Protein AF-A0A936PT50-F1 (afdb_monomer_lite)

Foldseek 3Di:
DDDDPPDFPVPDDDDDCFDPVNLVLQCVLQLQAAQQQLHHDDSPQFGWAFLAAQAKAQAALPDQPPPPPPVVRIGRQPDNLCSNPLLGIHGHHCLCCPSVAAPRYWHWDDDADDRLDPPRVVTRTLEDSLAPFFLLCFKAWDFPCPVDDPLPTQIAIDTPDSSSVSSCSRSVCRDPVRSVVLSCCCNPPQVVLVVVLQCCLVDDNPVVNQVSVVVSLVPQCPSNHGPNRHNLRVLVNQLPDVPRSSVPYDRRDRNTGGHRSPDDCVVDDDDDPPPDDPVVVVCCVSSVDDDDDPVLVVVVVVVVVVVVVVVVVVVVVHDDPVVVVVVVVVLVVVCPPDPSVVVVCVVVVVDDPPCVVVVPDDDDDDDDDDD

Structure (mmCIF, N/CA/C/O backbone):
data_AF-A0A936PT50-F1
#
_entry.id   AF-A0A936PT50-F1
#
loop_
_atom_site.group_PDB
_atom_site.id
_atom_site.type_symbol
_atom_site.label_atom_id
_atom_site.label_alt_id
_atom_site.label_comp_id
_atom_site.label_asym_id
_atom_site.label_entity_id
_atom_site.label_seq_id
_atom_site.pdbx_PDB_ins_code
_atom_site.Cartn_x
_atom_site.Cartn_y
_atom_site.Cartn_z
_atom_site.occupancy
_atom_site.B_iso_or_equiv
_atom_site.auth_seq_id
_atom_site.auth_comp_id
_atom_site.auth_asym_id
_atom_site.auth_atom_id
_atom_site.pdbx_PDB_model_num
ATOM 1 N N . MET A 1 1 ? 9.242 -3.640 -43.573 1.00 26.02 1 MET A N 1
ATOM 2 C CA . MET A 1 1 ? 9.678 -4.590 -42.527 1.00 26.02 1 MET A CA 1
ATOM 3 C C . MET A 1 1 ? 10.567 -3.832 -41.561 1.00 26.02 1 MET A C 1
ATOM 5 O O . MET A 1 1 ? 11.700 -3.529 -41.911 1.00 26.02 1 MET A O 1
ATOM 9 N N . ILE A 1 2 ? 10.036 -3.450 -40.401 1.00 24.62 2 ILE A N 1
ATOM 10 C CA . ILE A 1 2 ? 10.839 -2.881 -39.314 1.00 24.62 2 ILE A CA 1
ATOM 11 C C . ILE A 1 2 ? 11.580 -4.066 -38.688 1.00 24.62 2 ILE A C 1
ATOM 13 O O . ILE A 1 2 ? 10.943 -5.036 -38.281 1.00 24.62 2 ILE A O 1
ATOM 17 N N . ARG A 1 3 ? 12.917 -4.055 -38.718 1.00 21.03 3 ARG A N 1
ATOM 18 C CA . ARG A 1 3 ? 13.718 -5.096 -38.061 1.00 21.03 3 ARG A CA 1
ATOM 19 C C . ARG A 1 3 ? 13.609 -4.915 -36.540 1.00 21.03 3 ARG A C 1
ATOM 21 O O . ARG A 1 3 ? 13.693 -3.773 -36.090 1.00 21.03 3 ARG A O 1
ATOM 28 N N . PRO A 1 4 ? 13.456 -5.995 -35.755 1.00 26.47 4 PRO A N 1
ATOM 29 C CA . PRO A 1 4 ? 13.524 -5.897 -34.306 1.00 26.47 4 PRO A CA 1
ATOM 30 C C . PRO A 1 4 ? 14.935 -5.462 -33.905 1.00 26.47 4 PRO A C 1
ATOM 32 O O . PRO A 1 4 ? 15.929 -5.988 -34.413 1.00 26.47 4 PRO A O 1
ATOM 35 N N . ILE A 1 5 ? 15.016 -4.470 -33.021 1.00 33.72 5 ILE A N 1
ATOM 36 C CA . ILE A 1 5 ? 16.273 -4.021 -32.428 1.00 33.72 5 ILE A CA 1
ATOM 37 C C . ILE A 1 5 ? 16.639 -5.059 -31.363 1.00 33.72 5 ILE A C 1
ATOM 39 O O . ILE A 1 5 ? 16.193 -4.973 -30.226 1.00 33.72 5 ILE A O 1
ATOM 43 N N . HIS A 1 6 ? 17.409 -6.073 -31.751 1.00 30.67 6 HIS A N 1
ATOM 44 C CA . HIS A 1 6 ? 18.112 -6.954 -30.821 1.00 30.67 6 HIS A CA 1
ATOM 45 C C . HIS A 1 6 ? 19.517 -6.387 -30.611 1.00 30.67 6 HIS A C 1
ATOM 47 O O . HIS A 1 6 ? 20.464 -6.762 -31.300 1.00 30.67 6 HIS A O 1
ATOM 53 N N . GLY A 1 7 ? 19.626 -5.417 -29.709 1.00 34.56 7 GLY A N 1
ATOM 54 C CA . GLY A 1 7 ? 20.893 -4.913 -29.189 1.00 34.56 7 GLY A CA 1
ATOM 55 C C . GLY A 1 7 ? 20.775 -4.813 -27.669 1.00 34.56 7 GLY A C 1
ATOM 56 O O . GLY A 1 7 ? 19.699 -4.452 -27.195 1.00 34.56 7 GLY A O 1
ATOM 57 N N . PRO A 1 8 ? 21.822 -5.153 -26.897 1.00 36.56 8 PRO A N 1
ATOM 58 C CA . PRO A 1 8 ? 21.744 -5.116 -25.442 1.00 36.56 8 PRO A CA 1
ATOM 59 C C . PRO A 1 8 ? 21.417 -3.694 -24.966 1.00 36.56 8 PRO A C 1
ATOM 61 O O . PRO A 1 8 ? 22.060 -2.740 -25.397 1.00 36.56 8 PRO A O 1
ATOM 64 N N . VAL A 1 9 ? 20.484 -3.563 -24.016 1.00 45.66 9 VAL A N 1
ATOM 65 C CA . VAL A 1 9 ? 20.012 -2.312 -23.364 1.00 45.66 9 VAL A CA 1
ATOM 66 C C . VAL A 1 9 ? 21.141 -1.490 -22.685 1.00 45.66 9 VAL A C 1
ATOM 68 O O . VAL A 1 9 ? 20.910 -0.443 -22.092 1.00 45.66 9 VAL A O 1
ATOM 71 N N . LYS A 1 10 ? 22.404 -1.922 -22.791 1.00 37.53 10 LYS A N 1
ATOM 72 C CA . LYS A 1 10 ? 23.577 -1.374 -22.094 1.00 37.53 10 LYS A CA 1
ATOM 73 C C . LYS A 1 10 ? 24.039 0.023 -22.528 1.00 37.53 10 LYS A C 1
ATOM 75 O O . LYS A 1 10 ? 24.909 0.558 -21.853 1.00 37.53 10 LYS A O 1
ATOM 80 N N . GLU A 1 11 ? 23.499 0.604 -23.597 1.00 41.53 11 GLU A N 1
ATOM 81 C CA . GLU A 1 11 ? 23.970 1.898 -24.130 1.00 41.53 11 GLU A CA 1
ATOM 82 C C . GLU A 1 11 ? 23.009 3.079 -23.903 1.00 41.53 11 GLU A C 1
ATOM 84 O O . GLU A 1 11 ? 23.306 4.180 -24.352 1.00 41.53 11 GLU A O 1
ATOM 89 N N . PHE A 1 12 ? 21.875 2.896 -23.210 1.00 44.03 12 PHE A N 1
ATOM 90 C CA . PHE A 1 12 ? 20.906 3.981 -23.002 1.00 44.03 12 PHE A CA 1
ATOM 91 C C . PHE A 1 12 ? 20.871 4.457 -21.545 1.00 44.03 12 PHE A C 1
ATOM 93 O O . PHE A 1 12 ? 20.532 3.694 -20.635 1.00 44.03 12 PHE A O 1
ATOM 100 N N . GLU A 1 13 ? 21.186 5.733 -21.319 1.00 52.75 13 GLU A N 1
ATOM 101 C CA . GLU A 1 13 ? 20.937 6.394 -20.039 1.00 52.75 13 GLU A CA 1
ATOM 102 C C . GLU A 1 13 ? 19.461 6.799 -19.968 1.00 52.75 13 GLU A C 1
ATOM 104 O O . GLU A 1 13 ? 18.950 7.566 -20.780 1.00 52.75 13 GLU A O 1
ATOM 109 N N . PHE A 1 14 ? 18.733 6.232 -19.006 1.00 60.34 14 PHE A N 1
ATOM 110 C CA . PHE A 1 14 ? 17.353 6.633 -18.750 1.00 60.34 14 PHE A CA 1
ATOM 111 C C . PHE A 1 14 ? 17.363 7.900 -17.886 1.00 60.34 14 PHE A C 1
ATOM 113 O O . PHE A 1 14 ? 17.688 7.816 -16.697 1.00 60.34 14 PHE A O 1
ATOM 120 N N . GLU A 1 15 ? 16.963 9.032 -18.464 1.00 56.75 15 GLU A N 1
ATOM 121 C CA . GLU A 1 15 ? 16.886 10.349 -17.812 1.00 56.75 15 GLU A CA 1
ATOM 122 C C . GLU A 1 15 ? 15.466 10.959 -17.919 1.00 56.75 15 GLU A C 1
ATOM 124 O O . GLU A 1 15 ? 14.567 10.367 -18.522 1.00 56.75 15 GLU A O 1
ATOM 129 N N . GLY A 1 16 ? 15.227 12.115 -17.288 1.00 59.62 16 GLY A N 1
ATOM 130 C CA . GLY A 1 16 ? 13.980 12.899 -17.400 1.00 59.62 16 GLY A CA 1
ATOM 131 C C . GLY A 1 16 ? 12.818 12.464 -16.489 1.00 59.62 16 GLY A C 1
ATOM 132 O O . GLY A 1 16 ? 12.142 13.300 -15.899 1.00 59.62 16 GLY A O 1
ATOM 133 N N . TYR A 1 17 ? 12.617 11.163 -16.248 1.00 64.81 17 TYR A N 1
ATOM 134 C CA . TYR A 1 17 ? 11.521 10.684 -15.374 1.00 64.81 17 TYR A CA 1
ATOM 135 C C . TYR A 1 17 ? 11.675 11.114 -13.898 1.00 64.81 17 TYR A C 1
ATOM 137 O O . TYR A 1 17 ? 10.732 11.031 -13.114 1.00 64.81 17 TYR A O 1
ATOM 145 N N . GLY A 1 18 ? 12.885 11.510 -13.489 1.00 65.38 18 GLY A N 1
ATOM 146 C CA . GLY A 1 18 ? 13.218 11.914 -12.121 1.00 65.38 18 GLY A CA 1
ATOM 147 C C . GLY A 1 18 ? 13.149 13.420 -11.872 1.00 65.38 18 GLY A C 1
ATOM 148 O O . GLY A 1 18 ? 13.492 13.847 -10.766 1.00 65.38 18 GLY A O 1
ATOM 149 N N . GLU A 1 19 ? 12.755 14.205 -12.878 1.00 70.88 19 GLU A N 1
ATOM 150 C CA . GLU A 1 19 ? 12.672 15.660 -12.789 1.00 70.88 19 GLU A CA 1
ATOM 151 C C . GLU A 1 19 ? 11.712 16.124 -11.690 1.00 70.88 19 GLU A C 1
ATOM 153 O O . GLU A 1 19 ? 10.722 15.462 -11.362 1.00 70.88 19 GLU A O 1
ATOM 158 N N . THR A 1 20 ? 11.997 17.304 -11.137 1.00 68.00 20 THR A N 1
ATOM 159 C CA . THR A 1 20 ? 11.255 17.891 -10.016 1.00 68.00 20 THR A CA 1
ATOM 160 C C . THR A 1 20 ? 9.752 17.957 -10.283 1.00 68.00 20 THR A C 1
ATOM 162 O O . THR A 1 20 ? 8.970 17.621 -9.400 1.00 68.00 20 THR A O 1
ATOM 165 N N . ALA A 1 21 ? 9.332 18.319 -11.499 1.00 63.97 21 ALA A N 1
ATOM 166 C CA . ALA A 1 21 ? 7.915 18.416 -11.851 1.00 63.97 21 ALA A CA 1
ATOM 167 C C . ALA A 1 21 ? 7.212 17.046 -11.870 1.00 63.97 21 ALA A C 1
ATOM 169 O O . ALA A 1 21 ? 6.122 16.904 -11.312 1.00 63.97 21 ALA A O 1
ATOM 170 N N . VAL A 1 22 ? 7.852 16.022 -12.450 1.00 69.44 22 VAL A N 1
ATOM 171 C CA . VAL A 1 22 ? 7.320 14.647 -12.485 1.00 69.44 22 VAL A CA 1
ATOM 172 C C . VAL A 1 22 ? 7.176 14.109 -11.067 1.00 69.44 22 VAL A C 1
ATOM 174 O O . VAL A 1 22 ? 6.117 13.628 -10.667 1.00 69.44 22 VAL A O 1
ATOM 177 N N . ARG A 1 23 ? 8.232 14.268 -10.270 1.00 78.94 23 ARG A N 1
ATOM 178 C CA . ARG A 1 23 ? 8.249 13.909 -8.855 1.00 78.94 23 ARG A CA 1
ATOM 179 C C . ARG A 1 23 ? 7.138 14.596 -8.067 1.00 78.94 23 ARG A C 1
ATOM 181 O O . ARG A 1 23 ? 6.442 13.910 -7.324 1.00 78.94 23 ARG A O 1
ATOM 188 N N . ALA A 1 24 ? 6.974 15.908 -8.220 1.00 74.19 24 ALA A N 1
ATOM 189 C CA . ALA A 1 24 ? 5.969 16.681 -7.497 1.00 74.19 24 ALA A CA 1
ATOM 190 C C . ALA A 1 24 ? 4.547 16.199 -7.823 1.00 74.19 24 ALA A C 1
ATOM 192 O O . ALA A 1 24 ? 3.739 16.000 -6.913 1.00 74.19 24 ALA A O 1
ATOM 193 N N . ALA A 1 25 ? 4.260 15.944 -9.105 1.00 76.44 25 ALA A N 1
ATOM 194 C CA . ALA A 1 25 ? 2.967 15.432 -9.555 1.00 76.44 25 ALA A CA 1
ATOM 195 C C . ALA A 1 25 ? 2.663 14.044 -8.969 1.00 76.44 25 ALA A C 1
ATOM 197 O O . ALA A 1 25 ? 1.609 13.845 -8.360 1.00 76.44 25 ALA A O 1
ATOM 198 N N . LEU A 1 26 ? 3.615 13.109 -9.072 1.00 80.62 26 LEU A N 1
ATOM 199 C CA . LEU A 1 26 ? 3.497 11.770 -8.488 1.00 80.62 26 LEU A CA 1
ATOM 200 C C . LEU A 1 26 ? 3.292 11.845 -6.969 1.00 80.62 26 LEU A C 1
ATOM 202 O O . LEU A 1 26 ? 2.339 11.288 -6.430 1.00 80.62 26 LEU A O 1
ATOM 206 N N . TYR A 1 27 ? 4.142 12.599 -6.276 1.00 82.44 27 TYR A N 1
ATOM 207 C CA . TYR A 1 27 ? 4.094 12.753 -4.826 1.00 82.44 27 TYR A CA 1
ATOM 208 C C . TYR A 1 27 ? 2.760 13.342 -4.337 1.00 82.44 27 TYR A C 1
ATOM 210 O O . TYR A 1 27 ? 2.232 12.915 -3.303 1.00 82.44 27 TYR A O 1
ATOM 218 N N . ALA A 1 28 ? 2.181 14.284 -5.088 1.00 80.44 28 ALA A N 1
ATOM 219 C CA . ALA A 1 28 ? 0.859 14.836 -4.816 1.00 80.44 28 ALA A CA 1
ATOM 220 C C . ALA A 1 28 ? -0.258 13.795 -5.011 1.00 80.44 28 ALA A C 1
ATOM 222 O O . ALA A 1 28 ? -1.060 13.607 -4.091 1.00 80.44 28 ALA A O 1
ATOM 223 N N . ALA A 1 29 ? -0.270 13.077 -6.142 1.00 81.50 29 ALA A N 1
ATOM 224 C CA . ALA A 1 29 ? -1.238 12.009 -6.434 1.00 81.50 29 ALA A CA 1
ATOM 225 C C . ALA A 1 29 ? -1.172 10.857 -5.411 1.00 81.50 29 ALA A C 1
ATOM 227 O O . ALA A 1 29 ? -2.164 10.208 -5.092 1.00 81.50 29 ALA A O 1
ATOM 228 N N . GLN A 1 30 ? 0.001 10.638 -4.820 1.00 87.81 30 GLN A N 1
ATOM 229 C CA . GLN A 1 30 ? 0.234 9.612 -3.804 1.00 87.81 30 GLN A CA 1
ATOM 230 C C . GLN A 1 30 ? -0.082 10.070 -2.378 1.00 87.81 30 GLN A C 1
ATOM 232 O O . GLN A 1 30 ? 0.159 9.333 -1.421 1.00 87.81 30 GLN A O 1
ATOM 237 N N . HIS A 1 31 ? -0.604 11.287 -2.216 1.00 90.06 31 HIS A N 1
ATOM 238 C CA . HIS A 1 31 ? -0.873 11.908 -0.922 1.00 90.06 31 HIS A CA 1
ATOM 239 C C . HIS A 1 31 ? 0.344 11.931 0.008 1.00 90.06 31 HIS A C 1
ATOM 241 O O . HIS A 1 31 ? 0.207 11.792 1.226 1.00 90.06 31 HIS A O 1
ATOM 247 N N . ARG A 1 32 ? 1.533 12.151 -0.564 1.00 90.25 32 ARG A N 1
ATOM 248 C CA . ARG A 1 32 ? 2.775 12.382 0.183 1.00 90.25 32 ARG A CA 1
ATOM 249 C C . ARG A 1 32 ? 3.237 11.196 1.039 1.00 90.25 32 ARG A C 1
ATOM 251 O O . ARG A 1 32 ? 3.834 11.371 2.103 1.00 90.25 32 ARG A O 1
ATOM 258 N N . LYS A 1 33 ? 2.947 9.976 0.589 1.00 92.62 33 LYS A N 1
ATOM 259 C CA . LYS A 1 33 ? 3.365 8.734 1.246 1.00 92.62 33 LYS A CA 1
ATOM 260 C C . LYS A 1 33 ? 3.770 7.677 0.231 1.00 92.62 33 LYS A C 1
ATOM 262 O O . LYS A 1 33 ? 3.395 7.735 -0.936 1.00 92.62 33 LYS A O 1
ATOM 267 N N . CYS A 1 34 ? 4.514 6.682 0.701 1.00 94.88 34 CYS A N 1
ATOM 268 C CA . CYS A 1 34 ? 4.849 5.516 -0.108 1.00 94.88 34 CYS A CA 1
ATOM 269 C C . CYS A 1 34 ? 3.569 4.764 -0.487 1.00 94.88 34 CYS A C 1
ATOM 271 O O . CYS A 1 34 ? 2.814 4.411 0.417 1.00 94.88 34 CYS A O 1
ATOM 273 N N . PRO A 1 35 ? 3.332 4.427 -1.762 1.00 94.25 35 PRO A N 1
ATOM 274 C CA . PRO A 1 35 ? 2.106 3.735 -2.153 1.00 94.25 35 PRO A CA 1
ATOM 275 C C . PRO A 1 35 ? 2.143 2.235 -1.813 1.00 94.25 35 PRO A C 1
ATOM 277 O O . PRO A 1 35 ? 1.144 1.541 -1.958 1.00 94.25 35 PRO A O 1
ATOM 280 N N . PHE A 1 36 ? 3.300 1.725 -1.370 1.00 95.81 36 PHE A N 1
ATOM 281 C CA . PHE A 1 36 ? 3.488 0.319 -1.009 1.00 95.81 36 PHE A CA 1
ATOM 282 C C . PHE A 1 36 ? 3.427 0.095 0.504 1.00 95.81 36 PHE A C 1
ATOM 284 O O . PHE A 1 36 ? 2.688 -0.766 0.970 1.00 95.81 36 PHE A O 1
ATOM 291 N N . CYS A 1 37 ? 4.191 0.867 1.285 1.00 96.25 37 CYS A N 1
ATOM 292 C CA . CYS A 1 37 ? 4.232 0.723 2.745 1.00 96.25 37 CYS A CA 1
ATOM 293 C C . CYS A 1 37 ? 3.482 1.818 3.508 1.00 96.25 37 CYS A C 1
ATOM 295 O O . CYS A 1 37 ? 3.439 1.774 4.732 1.00 96.25 37 CYS A O 1
ATOM 297 N N . GLU A 1 38 ? 2.937 2.822 2.816 1.00 96.31 38 GLU A N 1
ATOM 298 C CA . GLU A 1 38 ? 2.201 3.953 3.399 1.00 96.31 38 GLU A CA 1
ATOM 299 C C . GLU A 1 38 ? 2.964 4.801 4.427 1.00 96.31 38 GLU A C 1
ATOM 301 O O . GLU A 1 38 ? 2.373 5.642 5.114 1.00 96.31 38 GLU A O 1
ATOM 306 N N . ARG A 1 39 ? 4.287 4.632 4.506 1.00 93.62 39 ARG A N 1
ATOM 307 C CA . ARG A 1 39 ? 5.154 5.498 5.300 1.00 93.62 39 ARG A CA 1
ATOM 308 C C . ARG A 1 39 ? 5.161 6.911 4.694 1.00 93.62 39 ARG A C 1
ATOM 310 O O . ARG A 1 39 ? 5.404 7.033 3.488 1.00 93.62 39 ARG A O 1
ATOM 317 N N . PRO A 1 40 ? 4.938 7.966 5.497 1.00 90.06 40 PRO A N 1
ATOM 318 C CA . PRO A 1 40 ? 5.119 9.340 5.048 1.00 90.06 40 PRO A CA 1
ATOM 319 C C . PRO A 1 40 ? 6.612 9.630 4.868 1.00 90.06 40 PRO A C 1
ATOM 321 O O . PRO A 1 40 ? 7.445 9.132 5.630 1.00 90.06 40 PRO A O 1
ATOM 324 N N . PHE A 1 41 ? 6.959 10.432 3.871 1.00 83.94 41 PHE A N 1
ATOM 325 C CA . PHE A 1 41 ? 8.346 10.813 3.606 1.00 83.94 41 PHE A CA 1
ATOM 326 C C . PHE A 1 41 ? 8.421 12.184 2.939 1.00 83.94 41 PHE A C 1
ATOM 328 O O . PHE A 1 41 ? 7.413 12.646 2.415 1.00 83.94 41 PHE A O 1
ATOM 335 N N . GLY A 1 42 ? 9.594 12.826 2.936 1.00 78.25 42 GLY A N 1
ATOM 336 C CA . GLY A 1 42 ? 9.800 14.081 2.215 1.00 78.25 42 GLY A CA 1
ATOM 337 C C . GLY A 1 42 ? 9.883 13.886 0.697 1.00 78.25 42 GLY A C 1
ATOM 338 O O . GLY A 1 42 ? 10.402 12.881 0.208 1.00 78.25 42 GLY A O 1
ATOM 339 N N . GLU A 1 43 ? 9.405 14.876 -0.059 1.00 68.00 43 GLU A N 1
ATOM 340 C CA . GLU A 1 43 ? 9.340 14.841 -1.529 1.00 68.00 43 GLU A CA 1
ATOM 341 C C . GLU A 1 43 ? 10.701 14.554 -2.185 1.00 68.00 43 GLU A C 1
ATOM 343 O O . GLU A 1 43 ? 10.805 13.712 -3.076 1.00 68.00 43 GLU A O 1
ATOM 348 N N . GLN A 1 44 ? 11.752 15.225 -1.708 1.00 70.25 44 GLN A N 1
ATOM 349 C CA . GLN A 1 44 ? 13.102 15.170 -2.282 1.00 70.25 44 GLN A CA 1
ATOM 350 C C . GLN A 1 44 ? 13.941 13.991 -1.767 1.00 70.25 44 GLN A C 1
ATOM 352 O O . GLN A 1 44 ? 15.045 13.752 -2.244 1.00 70.25 44 GLN A O 1
ATOM 357 N N . GLU A 1 45 ? 13.435 13.242 -0.788 1.00 70.50 45 GLU A N 1
ATOM 358 C CA . GLU A 1 45 ? 14.209 12.214 -0.082 1.00 70.50 45 GLU A CA 1
ATOM 359 C C . GLU A 1 45 ? 14.177 10.848 -0.782 1.00 70.50 45 GLU A C 1
ATOM 361 O O . GLU A 1 45 ? 14.882 9.925 -0.377 1.00 70.50 45 GLU A O 1
ATOM 366 N N . ASN A 1 46 ? 13.337 10.683 -1.809 1.00 81.38 46 ASN A N 1
ATOM 367 C CA . ASN A 1 46 ? 12.971 9.365 -2.322 1.00 81.38 46 ASN A CA 1
ATOM 368 C C . ASN A 1 46 ? 13.080 9.290 -3.843 1.00 81.38 46 ASN A C 1
ATOM 370 O O . ASN A 1 46 ? 12.876 10.289 -4.511 1.00 81.38 46 ASN A O 1
ATOM 374 N N . PRO A 1 47 ? 13.409 8.139 -4.437 1.00 84.31 47 PRO A N 1
ATOM 375 C CA . PRO A 1 47 ? 13.522 8.001 -5.887 1.00 84.31 47 PRO A CA 1
ATOM 376 C C . PRO A 1 47 ? 12.153 7.969 -6.585 1.00 84.31 47 PRO A C 1
ATOM 378 O O . PRO A 1 47 ? 11.166 7.490 -6.023 1.00 84.31 47 PRO A O 1
ATOM 381 N N . VAL A 1 48 ? 12.117 8.431 -7.842 1.00 87.38 48 VAL A N 1
ATOM 382 C CA . VAL A 1 48 ? 11.057 8.014 -8.769 1.00 87.38 48 VAL A CA 1
ATOM 383 C C . VAL A 1 48 ? 11.370 6.577 -9.165 1.00 87.38 48 VAL A C 1
ATOM 385 O O . VAL A 1 48 ? 12.449 6.267 -9.673 1.00 87.38 48 VAL A O 1
ATOM 388 N N . GLU A 1 49 ? 10.432 5.709 -8.853 1.00 92.00 49 GLU A N 1
ATOM 389 C CA . GLU A 1 49 ? 10.469 4.277 -9.037 1.00 92.00 49 GLU A CA 1
ATOM 390 C C . GLU A 1 49 ? 9.594 3.860 -10.220 1.00 92.00 49 GLU A C 1
ATOM 392 O O . GLU A 1 49 ? 8.588 4.498 -10.533 1.00 92.00 49 GLU A O 1
ATOM 397 N N . HIS A 1 50 ? 9.992 2.764 -10.858 1.00 91.88 50 HIS A N 1
ATOM 398 C CA . HIS A 1 50 ? 9.257 2.140 -11.944 1.00 91.88 50 HIS A CA 1
ATOM 399 C C . HIS A 1 50 ? 8.550 0.882 -11.449 1.00 91.88 50 HIS A C 1
ATOM 401 O O . HIS A 1 50 ? 9.199 -0.062 -10.991 1.00 91.88 50 HIS A O 1
ATOM 407 N N . PHE A 1 51 ? 7.227 0.818 -11.583 1.00 94.75 51 PHE A N 1
ATOM 408 C CA . PHE A 1 51 ? 6.472 -0.373 -11.204 1.00 94.75 51 PHE A CA 1
ATOM 409 C C . PHE A 1 51 ? 6.967 -1.604 -11.983 1.00 94.75 51 PHE A C 1
ATOM 411 O O . PHE A 1 51 ? 7.375 -2.595 -11.374 1.00 94.75 51 PHE A O 1
ATOM 418 N N . ARG A 1 52 ? 7.058 -1.491 -13.312 1.00 93.56 52 ARG A N 1
ATOM 419 C CA . ARG A 1 52 ? 7.798 -2.396 -14.200 1.00 93.56 52 ARG A CA 1
ATOM 420 C C . ARG A 1 52 ? 9.233 -1.891 -14.388 1.00 93.56 52 ARG A C 1
ATOM 422 O O . ARG A 1 52 ? 9.399 -0.777 -14.884 1.00 93.56 52 ARG A O 1
ATOM 429 N N . PRO A 1 53 ? 10.259 -2.678 -14.021 1.00 92.44 53 PRO A N 1
ATOM 430 C CA . PRO A 1 53 ? 11.655 -2.244 -14.030 1.00 92.44 53 PRO A CA 1
ATOM 431 C C . PRO A 1 53 ? 12.158 -1.767 -15.395 1.00 92.44 53 PRO A C 1
ATOM 433 O O . PRO A 1 53 ? 11.974 -2.448 -16.393 1.00 92.44 53 PRO A O 1
ATOM 436 N N . LYS A 1 54 ? 12.880 -0.643 -15.430 1.00 81.06 54 LYS A N 1
ATOM 437 C CA . LYS A 1 54 ? 13.431 -0.087 -16.681 1.00 81.06 54 LYS A CA 1
ATOM 438 C C . LYS A 1 54 ? 14.689 -0.789 -17.212 1.00 81.06 54 LYS A C 1
ATOM 440 O O . LYS A 1 54 ? 15.019 -0.629 -18.377 1.00 81.06 54 LYS A O 1
ATOM 445 N N . SER A 1 55 ? 15.447 -1.463 -16.340 1.00 82.19 55 SER A N 1
ATOM 446 C CA . SER A 1 55 ? 16.816 -1.917 -16.650 1.00 82.19 55 SER A CA 1
ATOM 447 C C . SER A 1 55 ? 16.892 -3.397 -17.005 1.00 82.19 55 SER A C 1
ATOM 449 O O . SER A 1 55 ? 17.489 -3.765 -18.005 1.00 82.19 55 SER A O 1
ATOM 451 N N . TYR A 1 56 ? 16.307 -4.233 -16.158 1.00 85.62 56 TYR A N 1
ATOM 452 C CA . TYR A 1 56 ? 16.071 -5.653 -16.363 1.00 85.62 56 TYR A CA 1
ATOM 453 C C . TYR A 1 56 ? 14.969 -6.068 -15.393 1.00 85.62 56 TYR A C 1
ATOM 455 O O . TYR A 1 56 ? 14.784 -5.421 -14.359 1.00 85.62 56 TYR A O 1
ATOM 463 N N . ALA A 1 57 ? 14.269 -7.157 -15.685 1.00 90.62 57 ALA A N 1
ATOM 464 C CA . ALA A 1 57 ? 13.255 -7.710 -14.798 1.00 90.62 57 ALA A CA 1
ATOM 465 C C . ALA A 1 57 ? 13.706 -9.052 -14.219 1.00 90.62 57 ALA A C 1
ATOM 467 O O . ALA A 1 57 ? 14.241 -9.898 -14.930 1.00 90.62 57 ALA A O 1
ATOM 468 N N . LEU A 1 58 ? 13.461 -9.259 -12.927 1.00 91.31 58 LEU A N 1
ATOM 469 C CA . LEU A 1 58 ? 13.501 -10.577 -12.304 1.00 91.31 58 LEU A CA 1
ATOM 470 C C . LEU A 1 58 ? 12.066 -11.111 -12.229 1.00 91.31 58 LEU A C 1
ATOM 472 O O . LEU A 1 58 ? 11.270 -10.673 -11.399 1.00 91.31 58 LEU A O 1
ATOM 476 N N . LEU A 1 59 ? 11.728 -12.032 -13.126 1.00 90.56 59 LEU A N 1
ATOM 477 C CA . LEU A 1 59 ? 10.359 -12.466 -13.424 1.00 90.56 59 LEU A CA 1
ATOM 478 C C . LEU A 1 59 ? 9.832 -13.563 -12.487 1.00 90.56 59 LEU A C 1
ATOM 480 O O . LEU A 1 59 ? 8.662 -13.943 -12.561 1.00 90.56 59 LEU A O 1
ATOM 484 N N . ARG A 1 60 ? 10.672 -14.093 -11.589 1.00 88.31 60 ARG A N 1
ATOM 485 C CA . ARG A 1 60 ? 10.299 -15.140 -10.625 1.00 88.31 60 ARG A CA 1
ATOM 486 C C . ARG A 1 60 ? 10.287 -14.586 -9.209 1.00 88.31 60 ARG A C 1
ATOM 488 O O . ARG A 1 60 ? 11.216 -13.903 -8.805 1.00 88.31 60 ARG A O 1
ATOM 495 N N . LEU A 1 61 ? 9.278 -14.960 -8.420 1.00 83.31 61 LEU A N 1
ATOM 496 C CA . LEU A 1 61 ? 9.085 -14.452 -7.053 1.00 83.31 61 LEU A CA 1
ATOM 497 C C . LEU A 1 61 ? 10.277 -14.713 -6.113 1.00 83.31 61 LEU A C 1
ATOM 499 O O . LEU A 1 61 ? 10.512 -13.942 -5.190 1.00 83.31 61 LEU A O 1
ATOM 503 N N . HIS A 1 62 ? 11.016 -15.801 -6.339 1.00 77.69 62 HIS A N 1
ATOM 504 C CA . HIS A 1 62 ? 12.174 -16.201 -5.531 1.00 77.69 62 HIS A CA 1
ATOM 505 C C . HIS A 1 62 ? 13.521 -15.849 -6.173 1.00 77.69 62 HIS A C 1
ATOM 507 O O . HIS A 1 62 ? 14.554 -16.332 -5.708 1.00 77.69 62 HIS A O 1
ATOM 513 N N . ALA A 1 63 ? 13.516 -15.045 -7.238 1.00 66.19 63 ALA A N 1
ATOM 514 C CA . ALA A 1 63 ? 14.742 -14.612 -7.884 1.00 66.19 63 ALA A CA 1
ATOM 515 C C . ALA A 1 63 ? 15.574 -13.763 -6.912 1.00 66.19 63 ALA A C 1
ATOM 517 O O . ALA A 1 63 ? 15.086 -12.788 -6.340 1.00 66.19 63 ALA A O 1
ATOM 518 N N . ASP A 1 64 ? 16.838 -14.139 -6.731 1.00 63.09 64 ASP A N 1
ATOM 519 C CA . ASP A 1 64 ? 17.799 -13.377 -5.939 1.00 63.09 64 ASP A CA 1
ATOM 520 C C . ASP A 1 64 ? 18.817 -12.733 -6.894 1.00 63.09 64 ASP A C 1
ATOM 522 O O . ASP A 1 64 ? 19.596 -13.462 -7.516 1.00 63.09 64 ASP A O 1
ATOM 526 N N . PRO A 1 65 ? 18.876 -11.389 -6.992 1.00 54.31 65 PRO A N 1
ATOM 527 C CA . PRO A 1 65 ? 19.833 -10.703 -7.861 1.00 54.31 65 PRO A CA 1
ATOM 528 C C . PRO A 1 65 ? 21.300 -11.025 -7.531 1.00 54.31 65 PRO A C 1
ATOM 530 O O . PRO A 1 65 ? 22.178 -10.807 -8.367 1.00 54.31 65 PRO A O 1
ATOM 533 N N . LYS A 1 66 ? 21.595 -11.524 -6.322 1.00 57.19 66 LYS A N 1
ATOM 534 C CA . LYS A 1 66 ? 22.944 -11.904 -5.879 1.00 57.19 66 LYS A CA 1
ATOM 535 C C . LYS A 1 66 ? 23.285 -13.367 -6.172 1.00 57.19 66 LYS A C 1
ATOM 537 O O . LYS A 1 66 ? 24.470 -13.713 -6.174 1.00 57.19 66 LYS A O 1
ATOM 542 N N . ARG A 1 67 ? 22.2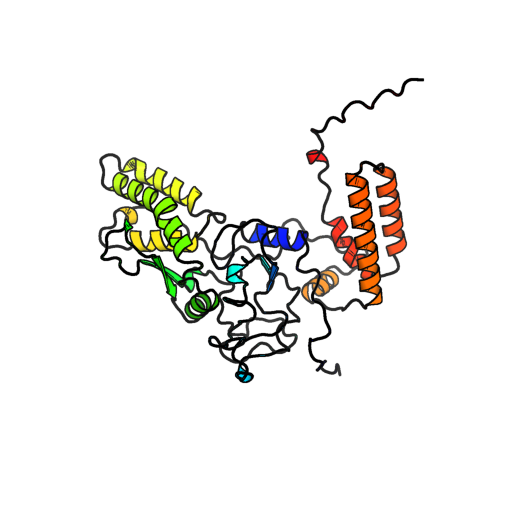99 -14.227 -6.452 1.00 57.12 67 ARG A N 1
ATOM 543 C CA . ARG A 1 67 ? 22.537 -15.613 -6.880 1.00 57.12 67 ARG A CA 1
ATOM 544 C C . ARG A 1 67 ? 22.859 -15.640 -8.371 1.00 57.12 67 ARG A C 1
ATOM 546 O O . ARG A 1 67 ? 21.986 -15.812 -9.216 1.00 57.12 67 ARG A O 1
ATOM 553 N N . ARG A 1 68 ? 24.148 -15.498 -8.697 1.00 43.38 68 ARG A N 1
ATOM 554 C CA . ARG A 1 68 ? 24.657 -15.791 -10.048 1.00 43.38 68 ARG A CA 1
ATOM 555 C C . ARG A 1 68 ? 24.280 -17.236 -10.409 1.00 43.38 68 ARG A C 1
ATOM 557 O O . ARG A 1 68 ? 24.658 -18.145 -9.675 1.00 43.38 68 ARG A O 1
ATOM 564 N N . GLY A 1 69 ? 23.540 -17.431 -11.503 1.00 43.12 69 GLY A N 1
ATOM 565 C CA . GLY A 1 69 ? 23.179 -18.755 -12.030 1.00 43.12 69 GLY A CA 1
ATOM 566 C C . GLY A 1 69 ? 21.680 -19.044 -12.182 1.00 43.12 69 GLY A C 1
ATOM 567 O O . GLY A 1 69 ? 21.348 -20.017 -12.848 1.00 43.12 69 GLY A O 1
ATOM 568 N N . ASP A 1 70 ? 20.772 -18.213 -11.651 1.00 53.75 70 ASP A N 1
ATOM 569 C CA . ASP A 1 70 ? 19.342 -18.270 -12.020 1.00 53.75 70 ASP A CA 1
ATOM 570 C C . ASP A 1 70 ? 19.040 -17.320 -13.191 1.00 53.75 70 ASP A C 1
ATOM 572 O O . ASP A 1 70 ? 18.202 -16.418 -13.113 1.00 53.75 70 ASP A O 1
ATOM 576 N N . GLU A 1 71 ? 19.777 -17.508 -14.288 1.00 53.06 71 GLU A N 1
ATOM 577 C CA . GLU A 1 71 ? 19.598 -16.763 -15.544 1.00 53.06 71 GLU A CA 1
ATOM 578 C C . GLU A 1 71 ? 18.184 -16.944 -16.119 1.00 53.06 71 GLU A C 1
ATOM 580 O O . GLU A 1 71 ? 17.709 -16.090 -16.854 1.00 53.06 71 GLU A O 1
ATOM 585 N N . SER A 1 72 ? 17.467 -18.001 -15.712 1.00 57.78 72 SER A N 1
ATOM 586 C CA . SER A 1 72 ? 16.081 -18.265 -16.119 1.00 57.78 72 SER A CA 1
ATOM 587 C C . SER A 1 72 ? 15.068 -17.250 -15.580 1.00 57.78 72 SER A C 1
ATOM 589 O O . SER A 1 72 ? 13.939 -17.176 -16.067 1.00 57.78 72 SER A O 1
ATOM 591 N N . SER A 1 73 ? 15.454 -16.486 -14.555 1.00 73.50 73 SER A N 1
ATOM 592 C CA . SER A 1 73 ? 14.593 -15.497 -13.913 1.00 73.50 73 SER A CA 1
ATOM 593 C C . SER A 1 73 ? 14.857 -14.067 -14.366 1.00 73.50 73 SER A C 1
ATOM 595 O O . SER A 1 73 ? 13.983 -13.224 -14.178 1.00 73.50 73 SER A O 1
ATOM 597 N N . ARG A 1 74 ? 16.029 -13.783 -14.945 1.00 86.00 74 ARG A N 1
ATOM 598 C CA . ARG A 1 74 ? 16.443 -12.436 -15.346 1.00 86.00 74 ARG A CA 1
ATOM 599 C C . ARG A 1 74 ? 16.186 -12.217 -16.829 1.00 86.00 74 ARG A C 1
ATOM 601 O O . ARG A 1 74 ? 16.618 -13.012 -17.652 1.00 86.00 74 ARG A O 1
ATOM 608 N N . ASP A 1 75 ? 15.571 -11.091 -17.157 1.00 84.31 75 ASP A N 1
ATOM 609 C CA . ASP A 1 75 ? 15.346 -10.680 -18.535 1.00 84.31 75 ASP A CA 1
ATOM 610 C C . ASP A 1 75 ? 15.786 -9.223 -18.732 1.00 84.31 75 ASP A C 1
ATOM 612 O O . ASP A 1 75 ? 15.191 -8.292 -18.179 1.00 84.31 75 ASP A O 1
ATOM 616 N N . ASP A 1 76 ? 16.886 -9.052 -19.469 1.00 80.31 76 ASP A N 1
ATOM 617 C CA . ASP A 1 76 ? 17.550 -7.765 -19.709 1.00 80.31 76 ASP A CA 1
ATOM 618 C C . ASP A 1 76 ? 16.824 -6.893 -20.740 1.00 80.31 76 ASP A C 1
ATOM 620 O O . ASP A 1 76 ? 17.048 -5.687 -20.778 1.00 80.31 76 ASP A O 1
ATOM 624 N N . ASP A 1 77 ? 15.923 -7.470 -21.538 1.00 74.06 77 ASP A N 1
ATOM 625 C CA . ASP A 1 77 ? 15.231 -6.754 -22.613 1.00 74.06 77 ASP A CA 1
ATOM 626 C C . ASP A 1 77 ? 13.822 -6.297 -22.199 1.00 74.06 77 ASP A C 1
ATOM 628 O O . ASP A 1 77 ? 13.045 -5.842 -23.042 1.00 74.06 77 ASP A O 1
ATOM 632 N N . ARG A 1 78 ? 13.456 -6.401 -20.911 1.00 81.56 78 ARG A N 1
ATOM 633 C CA . ARG A 1 78 ? 12.082 -6.140 -20.441 1.00 81.56 78 ARG A CA 1
ATOM 634 C C . ARG A 1 78 ? 11.833 -4.723 -19.950 1.00 81.56 78 ARG A C 1
ATOM 636 O O . ARG A 1 78 ? 12.644 -4.113 -19.267 1.00 81.56 78 ARG A O 1
ATOM 643 N N . TYR A 1 79 ? 10.633 -4.261 -20.291 1.00 80.31 79 TYR A N 1
ATOM 644 C CA . TYR A 1 79 ? 9.909 -3.067 -19.850 1.00 80.31 79 TYR A CA 1
ATOM 645 C C . TYR A 1 79 ? 10.606 -1.710 -19.971 1.00 80.31 79 TYR A C 1
ATOM 647 O O . TYR A 1 79 ? 9.999 -0.702 -19.616 1.00 80.31 79 TYR A O 1
ATOM 655 N N . TRP A 1 80 ? 11.808 -1.630 -20.543 1.00 77.75 80 TRP A N 1
ATOM 656 C CA . TRP A 1 80 ? 12.470 -0.352 -20.822 1.00 77.75 80 TRP A CA 1
ATOM 657 C C . TRP A 1 80 ? 11.590 0.605 -21.649 1.00 77.75 80 TRP A C 1
ATOM 659 O O . TRP A 1 80 ? 11.659 1.818 -21.467 1.00 77.75 80 TRP A O 1
ATOM 669 N N . TRP A 1 81 ? 10.712 0.080 -22.515 1.00 75.44 81 TRP A N 1
ATOM 670 C CA . TRP A 1 81 ? 9.778 0.880 -23.322 1.00 75.44 81 TRP A CA 1
ATOM 671 C C . TRP A 1 81 ? 8.660 1.541 -22.498 1.00 75.44 81 TRP A C 1
ATOM 673 O O . TRP A 1 81 ? 7.956 2.403 -23.016 1.00 75.44 81 TRP A O 1
ATOM 683 N N . LEU A 1 82 ? 8.506 1.161 -21.225 1.00 77.38 82 LEU A N 1
ATOM 684 C CA . LEU A 1 82 ? 7.577 1.754 -20.259 1.00 77.38 82 LEU A CA 1
ATOM 685 C C . LEU A 1 82 ? 8.287 2.701 -19.280 1.00 77.38 82 LEU A C 1
ATOM 687 O O . LEU A 1 82 ? 7.673 3.148 -18.312 1.00 77.38 82 LEU A O 1
ATOM 691 N N . ALA A 1 83 ? 9.577 2.994 -19.482 1.00 75.19 83 ALA A N 1
ATOM 692 C CA . ALA A 1 83 ? 10.362 3.787 -18.535 1.00 75.19 83 ALA A CA 1
ATOM 693 C C . ALA A 1 83 ? 9.827 5.219 -18.337 1.00 75.19 83 ALA A C 1
ATOM 695 O O . ALA A 1 83 ? 10.008 5.799 -17.277 1.00 75.19 83 ALA A O 1
ATOM 696 N N . TRP A 1 84 ? 9.120 5.775 -19.321 1.00 73.94 84 TRP A N 1
ATOM 697 C CA . TRP A 1 84 ? 8.555 7.129 -19.248 1.00 73.94 84 TRP A CA 1
ATOM 698 C C . TRP A 1 84 ? 7.025 7.154 -19.148 1.00 73.94 84 TRP A C 1
ATOM 700 O O . TRP A 1 84 ? 6.422 8.222 -19.183 1.00 73.94 84 TRP A O 1
ATOM 710 N N . SER A 1 85 ? 6.373 5.995 -19.030 1.00 73.69 85 SER A N 1
ATOM 711 C CA . SER A 1 85 ? 4.914 5.937 -18.904 1.00 73.69 85 SER A CA 1
ATOM 712 C C . SER A 1 85 ? 4.486 6.384 -17.509 1.00 73.69 85 SER A C 1
ATOM 714 O O . SER A 1 85 ? 4.904 5.776 -16.526 1.00 73.69 85 SER A O 1
ATOM 716 N N . TRP A 1 86 ? 3.609 7.386 -17.408 1.00 77.44 86 TRP A N 1
ATOM 717 C CA . TRP A 1 86 ? 3.067 7.860 -16.126 1.00 77.44 86 TRP A CA 1
ATOM 718 C C . TRP A 1 86 ? 2.470 6.728 -15.296 1.00 77.44 86 TRP A C 1
ATOM 720 O O . TRP A 1 86 ? 2.697 6.643 -14.095 1.00 77.44 86 TRP A O 1
ATOM 730 N N . GLU A 1 87 ? 1.786 5.789 -15.944 1.00 81.62 87 GLU A N 1
ATOM 731 C CA . GLU A 1 87 ? 1.182 4.626 -15.300 1.00 81.62 87 GLU A CA 1
ATOM 732 C C . GLU A 1 87 ? 2.193 3.539 -14.904 1.00 81.62 87 GLU A C 1
ATOM 734 O O . GLU A 1 87 ? 1.799 2.464 -14.442 1.00 81.62 87 GLU A O 1
ATOM 739 N N . ASN A 1 88 ? 3.481 3.777 -15.143 1.00 87.62 88 ASN A N 1
ATOM 740 C CA . ASN A 1 88 ? 4.588 2.957 -14.684 1.00 87.62 88 ASN A CA 1
ATOM 741 C C . ASN A 1 88 ? 5.460 3.681 -13.643 1.00 87.62 88 ASN A C 1
ATOM 743 O O . ASN A 1 88 ? 6.331 3.039 -13.063 1.00 87.62 88 ASN A O 1
ATOM 747 N N . LEU A 1 89 ? 5.239 4.977 -13.391 1.00 86.62 89 LEU A N 1
ATOM 748 C CA . LEU A 1 89 ? 6.047 5.795 -12.487 1.00 86.62 89 LEU A CA 1
ATOM 749 C C . LEU A 1 89 ? 5.361 6.020 -11.135 1.00 86.62 89 LEU A C 1
ATOM 751 O O . LEU A 1 89 ? 4.146 6.158 -11.029 1.00 86.62 89 LEU A O 1
ATOM 755 N N . THR A 1 90 ? 6.168 6.072 -10.080 1.00 91.81 90 THR A N 1
ATOM 756 C CA . THR A 1 90 ? 5.718 6.275 -8.699 1.00 91.81 90 THR A CA 1
ATOM 757 C C . THR A 1 90 ? 6.832 6.885 -7.857 1.00 91.81 90 THR A C 1
ATOM 759 O O . THR A 1 90 ? 7.983 6.520 -8.040 1.00 91.81 90 THR A O 1
ATOM 762 N N . VAL A 1 91 ? 6.551 7.734 -6.866 1.00 91.94 91 VAL A N 1
ATOM 763 C CA . VAL A 1 91 ? 7.548 8.039 -5.822 1.00 91.94 91 VAL A CA 1
ATOM 764 C C . VAL A 1 91 ? 7.429 6.983 -4.726 1.00 91.94 91 VAL A C 1
ATOM 766 O O . VAL A 1 91 ? 6.404 6.869 -4.057 1.00 91.94 91 VAL A O 1
ATOM 769 N N . ALA A 1 92 ? 8.463 6.161 -4.559 1.00 93.50 92 ALA A N 1
ATOM 770 C CA . ALA A 1 92 ? 8.490 5.086 -3.568 1.00 93.50 92 ALA A CA 1
ATOM 771 C C . ALA A 1 92 ? 9.624 5.310 -2.573 1.00 93.50 92 ALA A C 1
ATOM 773 O O . ALA A 1 92 ? 10.675 5.835 -2.935 1.00 93.50 92 ALA A O 1
ATOM 774 N N . CYS A 1 93 ? 9.440 4.881 -1.321 1.00 94.38 93 CYS A N 1
ATOM 775 C CA . CYS A 1 93 ? 10.493 5.066 -0.330 1.00 94.38 93 CYS A CA 1
ATOM 776 C C . CYS A 1 93 ? 11.750 4.253 -0.675 1.00 94.38 93 CYS A C 1
ATOM 778 O O . CYS A 1 93 ? 11.656 3.172 -1.266 1.00 94.38 93 CYS A O 1
ATOM 780 N N . VAL A 1 94 ? 12.924 4.739 -0.257 1.00 92.62 94 VAL A N 1
ATOM 781 C CA . VAL A 1 94 ? 14.216 4.059 -0.495 1.00 92.62 94 VAL A CA 1
ATOM 782 C C . VAL A 1 94 ? 14.234 2.605 -0.014 1.00 92.62 94 VAL A C 1
ATOM 784 O O . VAL A 1 94 ? 14.882 1.766 -0.632 1.00 92.62 94 VAL A O 1
ATOM 787 N N . THR A 1 95 ? 13.488 2.287 1.049 1.00 93.81 95 THR A N 1
ATOM 788 C CA . THR A 1 95 ? 13.325 0.920 1.555 1.00 93.81 95 THR A CA 1
ATOM 789 C C . THR A 1 95 ? 12.575 0.052 0.551 1.00 93.81 95 THR A C 1
ATOM 791 O O . THR A 1 95 ? 13.124 -0.941 0.092 1.00 93.81 95 THR A O 1
ATOM 794 N N . CYS A 1 96 ? 11.355 0.442 0.159 1.00 95.44 96 CYS A N 1
ATOM 795 C CA . CYS A 1 96 ? 10.523 -0.336 -0.764 1.00 95.44 96 CYS A CA 1
ATOM 796 C C . CYS A 1 96 ? 11.165 -0.473 -2.148 1.00 95.44 96 CYS A C 1
ATOM 798 O O . CYS A 1 96 ? 11.096 -1.548 -2.739 1.00 95.44 96 CYS A O 1
ATOM 800 N N . ASN A 1 97 ? 11.799 0.594 -2.644 1.00 93.88 97 ASN A N 1
ATOM 801 C CA . ASN A 1 97 ? 12.498 0.575 -3.926 1.00 93.88 97 ASN A CA 1
ATOM 802 C C . ASN A 1 97 ? 13.845 -0.180 -3.868 1.00 93.88 97 ASN A C 1
ATOM 804 O O . ASN A 1 97 ? 14.328 -0.704 -4.867 1.00 93.88 97 ASN A O 1
ATOM 808 N N . GLY A 1 98 ? 14.483 -0.244 -2.700 1.00 90.81 98 GLY A N 1
ATOM 809 C CA . GLY A 1 98 ? 15.837 -0.771 -2.555 1.00 90.81 98 GLY A CA 1
ATOM 810 C C . GLY A 1 98 ? 16.003 -2.207 -3.063 1.00 90.81 98 GLY A C 1
ATOM 811 O O . GLY A 1 98 ? 15.075 -3.012 -3.064 1.00 90.81 98 GLY A O 1
ATOM 812 N N . SER A 1 99 ? 17.233 -2.568 -3.435 1.00 88.00 99 SER A N 1
ATOM 813 C CA . SER A 1 99 ? 17.577 -3.907 -3.947 1.00 88.00 99 SER A CA 1
ATOM 814 C C . SER A 1 99 ? 17.404 -5.042 -2.931 1.00 88.00 99 SER A C 1
ATOM 816 O O . SER A 1 99 ? 17.469 -6.213 -3.300 1.00 88.00 99 SER A O 1
ATOM 818 N N . SER A 1 100 ? 17.200 -4.716 -1.651 1.00 88.69 100 SER A N 1
ATOM 819 C CA . SER A 1 100 ? 16.799 -5.670 -0.614 1.00 88.69 100 SER A CA 1
ATOM 820 C C . SER A 1 100 ? 15.290 -5.937 -0.582 1.00 88.69 100 SER A C 1
ATOM 822 O O . SER A 1 100 ? 14.885 -6.842 0.144 1.00 88.69 100 SER A O 1
ATOM 824 N N . HIS A 1 101 ? 14.489 -5.175 -1.328 1.00 93.44 101 HIS A N 1
ATOM 825 C CA . HIS A 1 101 ? 13.031 -5.252 -1.423 1.00 93.44 101 HIS A CA 1
ATOM 826 C C . HIS A 1 101 ? 12.631 -5.434 -2.892 1.00 93.44 101 HIS A C 1
ATOM 828 O O . HIS A 1 101 ? 12.991 -6.453 -3.483 1.00 93.44 101 HIS A O 1
ATOM 834 N N . LYS A 1 102 ? 11.928 -4.466 -3.502 1.00 94.06 102 LYS A N 1
ATOM 835 C CA . LYS A 1 102 ? 11.505 -4.571 -4.896 1.00 94.06 102 LYS A CA 1
ATOM 836 C C . LYS A 1 102 ? 12.696 -4.533 -5.844 1.00 94.06 102 LYS A C 1
ATOM 838 O O . LYS A 1 102 ? 12.957 -5.522 -6.521 1.00 94.06 102 LYS A O 1
ATOM 843 N N . GLY A 1 103 ? 13.402 -3.406 -5.936 1.00 92.38 103 GLY A N 1
ATOM 844 C CA . GLY A 1 103 ? 14.372 -3.168 -7.004 1.00 92.38 103 GLY A CA 1
ATOM 845 C C . GLY A 1 103 ? 13.832 -3.609 -8.372 1.00 92.38 103 GLY A C 1
ATOM 846 O O . GLY A 1 103 ? 12.771 -3.178 -8.824 1.00 92.38 103 GLY A O 1
ATOM 847 N N . ASN A 1 104 ? 14.534 -4.553 -8.998 1.00 91.94 104 ASN A N 1
ATOM 848 C CA . ASN A 1 104 ? 14.163 -5.112 -10.300 1.00 91.94 104 ASN A CA 1
ATOM 849 C C . ASN A 1 104 ? 13.284 -6.380 -10.222 1.00 91.94 104 ASN A C 1
ATOM 851 O O . ASN A 1 104 ? 13.052 -7.030 -11.240 1.00 91.94 104 ASN A O 1
ATOM 855 N N . LEU A 1 105 ? 12.800 -6.760 -9.037 1.00 93.31 105 LEU A N 1
ATOM 856 C CA . LEU A 1 105 ? 11.899 -7.894 -8.844 1.00 93.31 105 LEU A CA 1
ATOM 857 C C . LEU A 1 105 ? 10.491 -7.544 -9.330 1.00 93.31 105 LEU A C 1
ATOM 859 O O . LEU A 1 105 ? 9.811 -6.695 -8.755 1.00 93.31 105 LEU A O 1
ATOM 863 N N . PHE A 1 106 ? 10.065 -8.206 -10.404 1.00 95.31 106 PHE A N 1
ATOM 864 C CA . PHE A 1 106 ? 8.761 -8.019 -11.032 1.00 95.31 106 PHE A CA 1
ATOM 865 C C . PHE A 1 106 ? 8.187 -9.381 -11.442 1.00 95.31 106 PHE A C 1
ATOM 867 O O . PHE A 1 106 ? 8.251 -9.767 -12.609 1.00 95.31 106 PHE A O 1
ATOM 874 N N . PRO A 1 107 ? 7.696 -10.166 -10.469 1.00 94.31 107 PRO A N 1
ATOM 875 C CA . PRO A 1 107 ? 7.231 -11.515 -10.731 1.00 94.31 107 PRO A CA 1
ATOM 876 C C . PRO A 1 107 ? 5.985 -11.528 -11.624 1.00 94.31 107 PRO A C 1
ATOM 878 O O . PRO A 1 107 ? 5.024 -10.798 -11.375 1.00 94.31 107 PRO A O 1
ATOM 881 N N . VAL A 1 108 ? 5.987 -12.406 -12.628 1.00 93.94 108 VAL A N 1
ATOM 882 C CA . VAL A 1 108 ? 4.870 -12.606 -13.564 1.00 93.94 108 VAL A CA 1
ATOM 883 C C . VAL A 1 108 ? 4.423 -14.068 -13.530 1.00 93.94 108 VAL A C 1
ATOM 885 O O . VAL A 1 108 ? 5.238 -14.993 -13.554 1.00 93.94 108 VAL A O 1
ATOM 888 N N . ALA A 1 109 ? 3.111 -14.290 -13.470 1.00 92.19 109 ALA A N 1
ATOM 889 C CA . ALA A 1 109 ? 2.512 -15.615 -13.568 1.00 92.19 109 ALA A CA 1
ATOM 890 C C . ALA A 1 109 ? 2.230 -15.985 -15.031 1.00 92.19 109 ALA A C 1
ATOM 892 O O . ALA A 1 109 ? 1.148 -15.734 -15.557 1.00 92.19 109 ALA A O 1
ATOM 893 N N . GLY A 1 110 ? 3.195 -16.640 -15.674 1.00 89.81 110 GLY A N 1
ATOM 894 C CA . GLY A 1 110 ? 3.116 -17.028 -17.083 1.00 89.81 110 GLY A CA 1
ATOM 895 C C . GLY A 1 110 ? 4.134 -16.257 -17.909 1.00 89.81 110 GLY A C 1
ATOM 896 O O . GLY A 1 110 ? 5.249 -16.035 -17.438 1.00 89.81 110 GLY A O 1
ATOM 897 N N . GLU A 1 111 ? 3.750 -15.870 -19.123 1.00 90.12 111 GLU A N 1
ATOM 898 C CA . GLU A 1 111 ? 4.627 -15.135 -20.033 1.00 90.12 111 GLU A CA 1
ATOM 899 C C . GLU A 1 111 ? 4.600 -13.625 -19.734 1.00 90.12 111 GLU A C 1
ATOM 901 O O . GLU A 1 111 ? 3.515 -13.063 -19.540 1.00 90.12 111 GLU A O 1
ATOM 906 N N . PRO A 1 112 ? 5.765 -12.953 -19.696 1.00 90.56 112 PRO A N 1
ATOM 907 C CA . PRO A 1 112 ? 5.834 -11.496 -19.618 1.00 90.56 112 PRO A CA 1
ATOM 908 C C . PRO A 1 112 ? 5.340 -10.851 -20.920 1.00 90.56 112 PRO A C 1
ATOM 910 O O . PRO A 1 112 ? 5.286 -11.495 -21.972 1.00 90.56 112 PRO A O 1
ATOM 913 N N . LEU A 1 113 ? 5.043 -9.550 -20.874 1.00 86.69 113 LEU A N 1
ATOM 914 C CA . LEU A 1 113 ? 4.681 -8.801 -22.081 1.00 86.69 113 LEU A CA 1
ATOM 915 C C . LEU A 1 113 ? 5.757 -8.912 -23.179 1.00 86.69 113 LEU A C 1
ATOM 917 O O . LEU A 1 113 ? 6.958 -8.801 -22.884 1.00 86.69 113 LEU A O 1
ATOM 921 N N . PRO A 1 114 ? 5.355 -9.061 -24.457 1.00 82.31 114 PRO A N 1
ATOM 922 C CA . PRO A 1 114 ? 6.253 -8.868 -25.587 1.00 82.31 114 PRO A CA 1
ATOM 923 C C . PRO A 1 114 ? 6.908 -7.483 -25.552 1.00 82.31 114 PRO A C 1
ATOM 925 O O . PRO A 1 114 ? 6.314 -6.507 -25.093 1.00 82.31 114 PRO A O 1
ATOM 928 N N . VAL A 1 115 ? 8.134 -7.388 -26.068 1.00 77.31 115 VAL A N 1
ATOM 929 C CA . VAL A 1 115 ? 8.855 -6.112 -26.131 1.00 77.31 115 VAL A CA 1
ATOM 930 C C . VAL A 1 115 ? 8.070 -5.095 -26.957 1.00 77.31 115 VAL A C 1
ATOM 932 O O . VAL A 1 115 ? 7.697 -5.371 -28.095 1.00 77.31 115 VAL A O 1
ATOM 935 N N . GLY A 1 116 ? 7.837 -3.917 -26.377 1.00 70.00 116 GLY A N 1
ATOM 936 C CA . GLY A 1 116 ? 7.077 -2.829 -26.996 1.00 70.00 116 GLY A CA 1
ATOM 937 C C . GLY A 1 116 ? 5.557 -2.911 -26.817 1.00 70.00 116 GLY A C 1
ATOM 938 O O . GLY A 1 116 ? 4.866 -2.001 -27.270 1.00 70.00 116 GLY A O 1
ATOM 939 N N . GLU A 1 117 ? 5.028 -3.949 -26.158 1.00 79.62 117 GLU A N 1
ATOM 940 C CA . GLU A 1 117 ? 3.593 -4.058 -25.876 1.00 79.62 117 GLU A CA 1
ATOM 941 C C . GLU A 1 117 ? 3.139 -2.968 -24.893 1.00 79.62 117 GLU A C 1
ATOM 943 O O . GLU A 1 117 ? 3.769 -2.728 -23.858 1.00 79.62 117 GLU A O 1
ATOM 948 N N . ARG A 1 118 ? 2.029 -2.306 -25.225 1.00 72.75 118 ARG A N 1
ATOM 949 C CA . ARG A 1 118 ? 1.437 -1.216 -24.437 1.00 72.75 118 ARG A CA 1
ATOM 950 C C . ARG A 1 118 ? 0.166 -1.648 -23.726 1.00 72.75 118 ARG A C 1
ATOM 952 O O . ARG A 1 118 ? -0.172 -1.080 -22.689 1.00 72.75 118 ARG A O 1
ATOM 959 N N . ASP A 1 119 ? -0.535 -2.645 -24.256 1.00 78.38 119 ASP A N 1
ATOM 960 C CA . ASP A 1 119 ? -1.643 -3.263 -23.553 1.00 78.38 119 ASP A CA 1
ATOM 961 C C . ASP A 1 119 ? -1.110 -4.167 -22.442 1.00 78.38 119 ASP A C 1
ATOM 963 O O . ASP A 1 119 ? -0.626 -5.270 -22.675 1.00 78.38 119 ASP A O 1
ATOM 967 N N . LEU A 1 120 ? -1.216 -3.688 -21.205 1.00 86.38 120 LEU A N 1
ATOM 968 C CA . LEU A 1 120 ? -0.710 -4.404 -20.037 1.00 86.38 120 LEU A CA 1
ATOM 969 C C . LEU A 1 120 ? -1.665 -5.508 -19.554 1.00 86.38 120 LEU A C 1
ATOM 971 O O . LEU A 1 120 ? -1.281 -6.310 -18.708 1.00 86.38 120 LEU A O 1
ATOM 975 N N . ARG A 1 121 ? -2.910 -5.551 -20.055 1.00 86.62 121 ARG A N 1
ATOM 976 C CA . ARG A 1 121 ? -3.964 -6.475 -19.589 1.00 86.62 121 ARG A CA 1
ATOM 977 C C . ARG A 1 121 ? -3.642 -7.966 -19.764 1.00 86.62 121 ARG A C 1
ATOM 979 O O . ARG A 1 121 ? -4.076 -8.736 -18.909 1.00 86.62 121 ARG A O 1
ATOM 986 N N . PRO A 1 122 ? -2.942 -8.413 -20.826 1.00 89.00 122 PRO A N 1
ATOM 987 C CA . PRO A 1 122 ? -2.622 -9.829 -21.005 1.00 89.00 122 PRO A CA 1
ATOM 988 C C . PRO A 1 122 ? -1.618 -10.364 -19.978 1.00 89.00 122 PRO A C 1
ATOM 990 O O . PRO A 1 122 ? -1.559 -11.571 -19.748 1.00 89.00 122 PRO A O 1
ATOM 993 N N . GLU A 1 123 ? -0.819 -9.489 -19.365 1.00 93.12 123 GLU A N 1
ATOM 994 C CA . GLU A 1 123 ? 0.207 -9.886 -18.408 1.00 93.12 123 GLU A CA 1
ATOM 995 C C . GLU A 1 123 ? -0.370 -10.077 -17.011 1.00 93.12 123 GLU A C 1
ATOM 997 O O . GLU A 1 123 ? -0.989 -9.190 -16.424 1.00 93.12 123 GLU A O 1
ATOM 1002 N N . ARG A 1 124 ? -0.075 -11.234 -16.423 1.00 94.62 124 ARG A N 1
ATOM 1003 C CA . ARG A 1 124 ? -0.416 -11.534 -15.033 1.00 94.62 124 ARG A CA 1
ATOM 1004 C C . ARG A 1 124 ? 0.721 -11.120 -14.103 1.00 94.62 124 ARG A C 1
ATOM 1006 O O . ARG A 1 124 ? 1.426 -11.969 -13.554 1.00 94.62 124 ARG A O 1
ATOM 1013 N N . ALA A 1 125 ? 0.916 -9.814 -13.951 1.00 95.62 125 ALA A N 1
ATOM 1014 C CA . ALA A 1 125 ? 1.831 -9.274 -12.950 1.00 95.62 125 ALA A CA 1
ATOM 1015 C C . ALA A 1 125 ? 1.366 -9.685 -11.542 1.00 95.62 125 ALA A C 1
ATOM 1017 O O . ALA A 1 125 ? 0.187 -9.561 -11.214 1.00 95.62 125 ALA A O 1
ATOM 1018 N N . LEU A 1 126 ? 2.286 -10.187 -10.716 1.00 96.50 126 LEU A N 1
ATOM 1019 C CA . LEU A 1 126 ? 1.968 -10.660 -9.364 1.00 96.50 126 LEU A CA 1
ATOM 1020 C C . LEU A 1 126 ? 2.087 -9.565 -8.296 1.00 96.50 126 LEU A C 1
ATOM 1022 O O . LEU A 1 126 ? 1.680 -9.780 -7.161 1.00 96.50 126 LEU A O 1
ATOM 1026 N N . LEU A 1 127 ? 2.637 -8.395 -8.619 1.00 97.56 127 LEU A N 1
ATOM 1027 C CA . LEU A 1 127 ? 2.635 -7.261 -7.692 1.00 97.56 127 LEU A CA 1
ATOM 1028 C C . LEU A 1 127 ? 1.317 -6.492 -7.789 1.00 97.56 127 LEU A C 1
ATOM 1030 O O . LEU A 1 127 ? 0.792 -6.281 -8.881 1.00 97.56 127 LEU A O 1
ATOM 1034 N N . ILE A 1 128 ? 0.817 -6.021 -6.647 1.00 97.44 128 ILE A N 1
ATOM 1035 C CA . ILE A 1 128 ? -0.295 -5.073 -6.598 1.00 97.44 128 ILE A CA 1
ATOM 1036 C C . ILE A 1 128 ? 0.217 -3.733 -7.119 1.00 97.44 128 ILE A C 1
ATOM 1038 O O . ILE A 1 128 ? 1.111 -3.132 -6.522 1.00 97.44 128 ILE A O 1
ATOM 1042 N N . ASP A 1 129 ? -0.369 -3.263 -8.215 1.00 95.00 129 ASP A N 1
ATOM 1043 C CA . ASP A 1 129 ? -0.228 -1.882 -8.661 1.00 95.00 129 ASP A CA 1
ATOM 1044 C C . ASP A 1 129 ? -1.241 -1.012 -7.897 1.00 95.00 129 ASP A C 1
ATOM 1046 O O . ASP A 1 129 ? -2.444 -1.099 -8.177 1.00 95.00 129 ASP A O 1
ATOM 1050 N N . PRO A 1 130 ? -0.792 -0.174 -6.947 1.00 92.31 130 PRO A N 1
ATOM 1051 C CA . PRO A 1 130 ? -1.674 0.584 -6.068 1.00 92.31 130 PRO A CA 1
ATOM 1052 C C . PRO A 1 130 ? -2.470 1.683 -6.788 1.00 92.31 130 PRO A C 1
ATOM 1054 O O . PRO A 1 130 ? -3.336 2.290 -6.164 1.00 92.31 130 PRO A O 1
ATOM 1057 N N . PHE A 1 131 ? -2.213 1.941 -8.075 1.00 87.75 131 PHE A N 1
ATOM 1058 C CA . PHE A 1 131 ? -2.968 2.888 -8.904 1.00 87.75 131 PHE A CA 1
ATOM 1059 C C . PHE A 1 131 ? -4.032 2.214 -9.776 1.00 87.75 131 PHE A C 1
ATOM 1061 O O . PHE A 1 131 ? -4.937 2.876 -10.294 1.00 87.75 131 PHE A O 1
ATOM 1068 N N . ARG A 1 132 ? -3.944 0.890 -9.946 1.00 89.25 132 ARG A N 1
ATOM 1069 C CA . ARG A 1 132 ? -4.887 0.089 -10.746 1.00 89.25 132 ARG A CA 1
ATOM 1070 C C . ARG A 1 132 ? -5.777 -0.797 -9.886 1.00 89.25 132 ARG A C 1
ATOM 1072 O O . ARG A 1 132 ? -6.936 -1.008 -10.233 1.00 89.25 132 ARG A O 1
ATOM 1079 N N . LEU A 1 133 ? -5.246 -1.295 -8.776 1.00 93.00 133 LEU A N 1
ATOM 1080 C CA . LEU A 1 133 ? -5.903 -2.240 -7.884 1.00 93.00 133 LEU A CA 1
ATOM 1081 C C . LEU A 1 133 ? -6.024 -1.637 -6.487 1.00 93.00 133 LEU A C 1
ATOM 1083 O O . LEU A 1 133 ? -5.138 -0.914 -6.039 1.00 93.00 133 LEU A O 1
ATOM 1087 N N . ASP A 1 134 ? -7.121 -1.943 -5.797 1.00 95.00 134 ASP A N 1
ATOM 1088 C CA . ASP A 1 134 ? -7.272 -1.620 -4.379 1.00 95.00 134 ASP A CA 1
ATOM 1089 C C . ASP A 1 134 ? -6.477 -2.653 -3.556 1.00 95.00 134 ASP A C 1
ATOM 1091 O O . ASP A 1 134 ? -6.844 -3.834 -3.546 1.00 95.00 134 ASP A O 1
ATOM 1095 N N . PRO A 1 135 ? -5.402 -2.258 -2.842 1.00 96.38 135 PRO A N 1
ATOM 1096 C CA . PRO A 1 135 ? -4.579 -3.210 -2.099 1.00 96.38 135 PRO A CA 1
ATOM 1097 C C . PRO A 1 135 ? -5.356 -4.024 -1.055 1.00 96.38 135 PRO A C 1
ATOM 1099 O O . PRO A 1 135 ? -4.978 -5.159 -0.767 1.00 96.38 135 PRO A O 1
ATOM 1102 N N . LEU A 1 136 ? -6.460 -3.492 -0.516 1.00 97.00 136 LEU A N 1
ATOM 1103 C CA . LEU A 1 136 ? -7.261 -4.145 0.526 1.00 97.00 136 LEU A CA 1
ATOM 1104 C C . LEU A 1 136 ? -8.101 -5.333 0.019 1.00 97.00 136 LEU A C 1
ATOM 1106 O O . LEU A 1 136 ? -8.657 -6.078 0.840 1.00 97.00 136 LEU A O 1
ATOM 1110 N N . ASP A 1 137 ? -8.199 -5.520 -1.304 1.00 97.44 137 ASP A N 1
ATOM 1111 C CA . ASP A 1 137 ? -8.779 -6.726 -1.917 1.00 97.44 137 ASP A CA 1
ATOM 1112 C C . ASP A 1 137 ? -7.787 -7.894 -1.934 1.00 97.44 137 ASP A C 1
ATOM 1114 O O . ASP A 1 137 ? -8.197 -9.052 -1.977 1.00 97.44 137 ASP A O 1
ATOM 1118 N N . HIS A 1 138 ? -6.494 -7.597 -1.811 1.00 98.19 138 HIS A N 1
ATOM 1119 C CA . HIS A 1 138 ? -5.412 -8.561 -1.984 1.00 98.19 138 HIS A CA 1
ATOM 1120 C C . HIS A 1 138 ? -4.634 -8.819 -0.689 1.00 98.19 138 HIS A C 1
ATOM 1122 O O . HIS A 1 138 ? -4.128 -9.919 -0.472 1.00 98.19 138 HIS A O 1
ATOM 1128 N N . LEU A 1 139 ? -4.534 -7.836 0.208 1.00 97.75 139 LEU A N 1
ATOM 1129 C CA . LEU A 1 139 ? -3.868 -7.976 1.503 1.00 97.75 139 LEU A CA 1
ATOM 1130 C C . LEU A 1 139 ? -4.539 -7.132 2.582 1.00 97.75 139 LEU A C 1
ATOM 1132 O O . LEU A 1 139 ? -5.189 -6.131 2.303 1.00 97.75 139 LEU A O 1
ATOM 1136 N N . ARG A 1 140 ? -4.367 -7.522 3.843 1.00 97.62 140 ARG A N 1
ATOM 1137 C CA . ARG A 1 140 ? -4.873 -6.784 5.010 1.00 97.62 140 ARG A CA 1
ATOM 1138 C C . ARG A 1 140 ? -3.937 -6.977 6.200 1.00 97.62 140 ARG A C 1
ATOM 1140 O O . ARG A 1 140 ? -3.069 -7.841 6.173 1.00 97.62 140 ARG A O 1
ATOM 1147 N N . TRP A 1 141 ? -4.132 -6.202 7.263 1.00 98.19 141 TRP A N 1
ATOM 1148 C CA . TRP A 1 141 ? -3.371 -6.328 8.513 1.00 98.19 141 TRP A CA 1
ATOM 1149 C C . TRP A 1 141 ? -4.211 -6.960 9.624 1.00 98.19 141 TRP A C 1
ATOM 1151 O O . TRP A 1 141 ? -5.379 -6.612 9.797 1.00 98.19 141 TRP A O 1
ATOM 1161 N N . ARG A 1 142 ? -3.632 -7.893 10.386 1.00 97.31 142 ARG A N 1
ATOM 1162 C CA . ARG A 1 142 ? -4.279 -8.549 11.539 1.00 97.31 142 ARG A CA 1
ATOM 1163 C C . ARG A 1 142 ? -3.272 -8.797 12.663 1.00 97.31 142 ARG A C 1
ATOM 1165 O O . ARG A 1 142 ? -2.093 -8.988 12.369 1.00 97.31 142 ARG A O 1
ATOM 1172 N N . PRO A 1 143 ? -3.715 -8.841 13.930 1.00 97.38 143 PRO A N 1
ATOM 1173 C CA . PRO A 1 143 ? -2.847 -9.250 15.024 1.00 97.38 143 PRO A CA 1
ATOM 1174 C C . PRO A 1 143 ? -2.546 -10.752 14.921 1.00 97.38 143 PRO A C 1
ATOM 1176 O O . PRO A 1 143 ? -3.459 -11.565 14.768 1.00 97.38 143 PRO A O 1
ATOM 1179 N N . LEU A 1 144 ? -1.271 -11.134 15.023 1.00 93.44 144 LEU A N 1
ATOM 1180 C CA . LEU A 1 144 ? -0.833 -12.534 14.948 1.00 93.44 144 LEU A CA 1
ATOM 1181 C C . LEU A 1 144 ? -1.349 -13.371 16.133 1.00 93.44 144 LEU A C 1
ATOM 1183 O O . LEU A 1 144 ? -1.654 -14.553 15.985 1.00 93.44 144 LEU A O 1
ATOM 1187 N N . ARG A 1 145 ? -1.446 -12.748 17.311 1.00 93.19 145 ARG A N 1
ATOM 1188 C CA . ARG A 1 145 ? -1.880 -13.352 18.577 1.00 93.19 145 ARG A CA 1
ATOM 1189 C C . ARG A 1 145 ? -2.980 -12.507 19.213 1.00 93.19 145 ARG A C 1
ATOM 1191 O O . ARG A 1 145 ? -2.752 -11.786 20.179 1.00 93.19 145 ARG A O 1
ATOM 1198 N N . ALA A 1 146 ? -4.174 -12.574 18.625 1.00 93.62 146 ALA A N 1
ATOM 1199 C CA . ALA A 1 146 ? -5.355 -11.848 19.105 1.00 93.62 146 ALA A CA 1
ATOM 1200 C C . ALA A 1 146 ? -5.836 -12.305 20.498 1.00 93.62 146 ALA A C 1
ATOM 1202 O O . ALA A 1 146 ? -6.654 -11.630 21.115 1.00 93.62 146 ALA A O 1
ATOM 1203 N N . ASP A 1 147 ? -5.341 -13.449 20.975 1.00 93.44 147 ASP A N 1
ATOM 1204 C CA . ASP A 1 147 ? -5.563 -13.983 22.318 1.00 93.44 147 ASP A CA 1
ATOM 1205 C C . ASP A 1 147 ? -4.769 -13.244 23.409 1.00 93.44 147 ASP A C 1
ATOM 1207 O O . ASP A 1 147 ? -5.097 -13.357 24.589 1.00 93.44 147 ASP A O 1
ATOM 1211 N N . LEU A 1 148 ? -3.734 -12.486 23.032 1.00 95.00 148 LEU A N 1
ATOM 1212 C CA . LEU A 1 148 ? -2.975 -11.653 23.961 1.00 95.00 148 LEU A CA 1
ATOM 1213 C C . LEU A 1 148 ? -3.710 -10.340 24.274 1.00 95.00 148 LEU A C 1
ATOM 1215 O O . LEU A 1 148 ? -4.590 -9.919 23.515 1.00 95.00 148 LEU A O 1
ATOM 1219 N N . PRO A 1 149 ? -3.326 -9.648 25.364 1.00 93.69 149 PRO A N 1
ATOM 1220 C CA . PRO A 1 149 ? -3.727 -8.267 25.601 1.00 93.69 149 PRO A CA 1
ATOM 1221 C C . PRO A 1 149 ? -3.460 -7.369 24.384 1.00 93.69 149 PRO A C 1
ATOM 1223 O O . PRO A 1 149 ? -2.474 -7.547 23.668 1.00 93.69 149 PRO A O 1
ATOM 1226 N N . ARG A 1 150 ? -4.362 -6.409 24.133 1.00 91.06 150 ARG A N 1
ATOM 1227 C CA . ARG A 1 150 ? -4.357 -5.595 22.904 1.00 91.06 150 ARG A CA 1
ATOM 1228 C C . ARG A 1 150 ? -3.081 -4.773 22.729 1.00 91.06 150 ARG A C 1
ATOM 1230 O O . ARG A 1 150 ? -2.631 -4.604 21.605 1.00 91.06 150 ARG A O 1
ATOM 1237 N N . ASP A 1 151 ? -2.501 -4.298 23.821 1.00 90.81 151 ASP A N 1
ATOM 1238 C CA . ASP A 1 151 ? -1.222 -3.581 23.870 1.00 90.81 151 ASP A CA 1
ATOM 1239 C C . ASP A 1 151 ? -0.011 -4.460 23.502 1.00 90.81 151 ASP A C 1
ATOM 1241 O O . ASP A 1 151 ? 1.063 -3.942 23.216 1.00 90.81 151 ASP A O 1
ATOM 1245 N N . GLN A 1 152 ? -0.181 -5.784 23.462 1.00 94.94 152 GLN A N 1
ATOM 1246 C CA . GLN A 1 152 ? 0.844 -6.755 23.057 1.00 94.94 152 GLN A CA 1
ATOM 1247 C C . GLN A 1 152 ? 0.607 -7.325 21.655 1.00 94.94 152 GLN A C 1
ATOM 1249 O O . GLN A 1 152 ? 1.333 -8.218 21.214 1.00 94.94 152 GLN A O 1
ATOM 1254 N N . TRP A 1 153 ? -0.425 -6.864 20.948 1.00 97.19 153 TRP A N 1
ATOM 1255 C CA . TRP A 1 153 ? -0.712 -7.359 19.609 1.00 97.19 153 TRP A CA 1
ATOM 1256 C C . TRP A 1 153 ? 0.398 -6.999 18.629 1.00 97.19 153 TRP A C 1
ATOM 1258 O O . TRP A 1 153 ? 0.734 -5.834 18.449 1.00 97.19 153 TRP A O 1
ATOM 1268 N N . ASP A 1 154 ? 0.904 -8.009 17.933 1.00 97.69 154 ASP A N 1
ATOM 1269 C CA . ASP A 1 154 ? 1.802 -7.827 16.799 1.00 97.69 154 ASP A CA 1
ATOM 1270 C C . ASP A 1 154 ? 0.999 -7.868 15.495 1.00 97.69 154 ASP A C 1
ATOM 1272 O O . ASP A 1 154 ? 0.545 -8.932 15.059 1.00 97.69 154 ASP A O 1
ATOM 1276 N N . TRP A 1 155 ? 0.775 -6.700 14.900 1.00 98.00 155 TRP A N 1
ATOM 1277 C CA . TRP A 1 155 ? 0.057 -6.542 13.642 1.00 98.00 155 TRP A CA 1
ATOM 1278 C C . TRP A 1 155 ? 0.944 -6.919 12.460 1.00 98.00 155 TRP A C 1
ATOM 1280 O O . TRP A 1 155 ? 1.975 -6.298 12.204 1.00 98.00 155 TRP A O 1
ATOM 1290 N N . ARG A 1 156 ? 0.500 -7.913 11.689 1.00 98.06 156 ARG A N 1
ATOM 1291 C CA . ARG A 1 156 ? 1.207 -8.415 10.509 1.00 98.06 156 ARG A CA 1
ATOM 1292 C C . ARG A 1 156 ? 0.326 -8.337 9.267 1.00 98.06 156 ARG A C 1
ATOM 1294 O O . ARG A 1 156 ? -0.897 -8.507 9.371 1.00 98.06 156 ARG A O 1
ATOM 1301 N N . PRO A 1 157 ? 0.923 -8.116 8.087 1.00 98.06 157 PRO A N 1
ATOM 1302 C CA . PRO A 1 157 ? 0.190 -8.221 6.845 1.00 98.06 157 PRO A CA 1
ATOM 1303 C C . PRO A 1 157 ? -0.088 -9.698 6.548 1.00 98.06 157 PRO A C 1
ATOM 1305 O O . PRO A 1 157 ? 0.765 -10.566 6.741 1.00 98.06 157 PRO A O 1
ATOM 1308 N N . PHE A 1 158 ? -1.278 -9.987 6.045 1.00 96.56 158 PHE A N 1
ATOM 1309 C CA . PHE A 1 158 ? -1.654 -11.293 5.526 1.00 96.56 158 PHE A CA 1
ATOM 1310 C C . PHE A 1 158 ? -2.269 -11.117 4.139 1.00 96.56 158 PHE A C 1
ATOM 1312 O O . PHE A 1 158 ? -2.932 -10.117 3.857 1.00 96.56 158 PHE A O 1
ATOM 1319 N N . HIS A 1 159 ? -2.024 -12.086 3.266 1.00 97.75 159 HIS A N 1
ATOM 1320 C CA . HIS A 1 159 ? -2.536 -12.061 1.904 1.00 97.75 159 HIS A CA 1
ATOM 1321 C C . HIS A 1 159 ? -3.913 -12.726 1.814 1.00 97.75 159 HIS A C 1
ATOM 1323 O O . HIS A 1 159 ? -4.225 -13.651 2.565 1.00 97.75 159 HIS A O 1
ATOM 1329 N N . LEU A 1 160 ? -4.718 -12.251 0.871 1.00 97.81 160 LEU A N 1
ATOM 1330 C CA . LEU A 1 160 ? -6.018 -12.797 0.488 1.00 97.81 160 LEU A CA 1
ATOM 1331 C C . LEU A 1 160 ? -5.916 -13.646 -0.783 1.00 97.81 160 LEU A C 1
ATOM 1333 O O . LEU A 1 160 ? -6.715 -14.558 -0.974 1.00 97.81 160 LEU A O 1
ATOM 1337 N N . ASP A 1 161 ? -4.905 -13.389 -1.612 1.00 97.88 161 ASP A N 1
ATOM 1338 C CA . ASP A 1 161 ? -4.659 -14.089 -2.869 1.00 97.88 161 ASP A CA 1
ATOM 1339 C C . ASP A 1 161 ? -3.162 -14.111 -3.246 1.00 97.88 161 ASP A C 1
ATOM 1341 O O . ASP A 1 161 ? -2.285 -13.858 -2.409 1.00 97.88 161 ASP A O 1
ATOM 1345 N N . GLU A 1 162 ? -2.864 -14.474 -4.498 1.00 96.69 162 GLU A N 1
ATOM 1346 C CA . GLU A 1 162 ? -1.499 -14.553 -5.029 1.00 96.69 162 GLU A CA 1
ATOM 1347 C C . GLU A 1 162 ? -0.833 -13.172 -5.177 1.00 96.69 162 GLU A C 1
ATOM 1349 O O . GLU A 1 162 ? 0.371 -13.057 -4.930 1.00 96.69 162 GLU A O 1
ATOM 1354 N N . LEU A 1 163 ? -1.603 -12.117 -5.483 1.00 97.56 163 LEU A N 1
ATOM 1355 C CA . LEU A 1 163 ? -1.085 -10.752 -5.613 1.00 97.56 163 LEU A CA 1
ATOM 1356 C C . LEU A 1 163 ? -0.639 -10.203 -4.256 1.00 97.56 163 LEU A C 1
ATOM 1358 O O . LEU A 1 163 ? 0.458 -9.651 -4.115 1.00 97.56 163 LEU A O 1
ATOM 1362 N N . GLY A 1 164 ? -1.467 -10.395 -3.227 1.00 98.12 164 GLY A N 1
ATOM 1363 C CA . GLY A 1 164 ? -1.120 -10.027 -1.859 1.00 98.12 164 GLY A CA 1
ATOM 1364 C C . GLY A 1 164 ? 0.107 -10.773 -1.357 1.00 98.12 164 GLY A C 1
ATOM 1365 O O . GLY A 1 164 ? 0.985 -10.175 -0.737 1.00 98.12 164 GLY A O 1
ATOM 1366 N N . HIS A 1 165 ? 0.205 -12.073 -1.647 1.00 97.44 165 HIS A N 1
ATOM 1367 C CA . HIS A 1 165 ? 1.333 -12.901 -1.213 1.00 97.44 165 HIS A CA 1
ATOM 1368 C C . HIS A 1 165 ? 2.646 -12.424 -1.821 1.00 97.44 165 HIS A C 1
ATOM 1370 O O . HIS A 1 165 ? 3.620 -12.219 -1.091 1.00 97.44 165 HIS A O 1
ATOM 1376 N N . ALA A 1 166 ? 2.662 -12.211 -3.136 1.00 96.81 166 ALA A N 1
ATOM 1377 C CA . ALA A 1 166 ? 3.839 -11.724 -3.831 1.00 96.81 166 ALA A CA 1
ATOM 1378 C C . ALA A 1 166 ? 4.217 -10.316 -3.357 1.00 96.81 166 ALA A C 1
ATOM 1380 O O . ALA A 1 166 ? 5.375 -10.086 -3.018 1.00 96.81 166 ALA A O 1
ATOM 1381 N N . THR A 1 167 ? 3.249 -9.407 -3.223 1.00 97.94 167 THR A N 1
ATOM 1382 C CA . THR A 1 167 ? 3.490 -8.035 -2.747 1.00 97.94 167 THR A CA 1
ATOM 1383 C C . THR A 1 167 ? 4.070 -8.014 -1.331 1.00 97.94 167 THR A C 1
ATOM 1385 O O . THR A 1 167 ? 5.096 -7.374 -1.106 1.00 97.94 167 THR A O 1
ATOM 1388 N N . ILE A 1 168 ? 3.490 -8.765 -0.385 1.00 97.81 168 ILE A N 1
ATOM 1389 C CA . ILE A 1 168 ? 4.011 -8.861 0.991 1.00 97.81 168 ILE A CA 1
ATOM 1390 C C . ILE A 1 168 ? 5.456 -9.356 0.998 1.00 97.81 168 ILE A C 1
ATOM 1392 O O . ILE A 1 168 ? 6.259 -8.850 1.778 1.00 97.81 168 ILE A O 1
ATOM 1396 N N . ARG A 1 169 ? 5.798 -10.328 0.145 1.00 95.69 169 ARG A N 1
ATOM 1397 C CA . ARG A 1 169 ? 7.153 -10.891 0.072 1.00 95.69 169 ARG A CA 1
ATOM 1398 C C . ARG A 1 169 ? 8.151 -9.950 -0.583 1.00 95.69 169 ARG A C 1
ATOM 1400 O O . ARG A 1 169 ? 9.224 -9.748 -0.027 1.00 95.69 169 ARG A O 1
ATOM 1407 N N . VAL A 1 170 ? 7.815 -9.394 -1.744 1.00 95.19 170 VAL A N 1
ATOM 1408 C CA . VAL A 1 170 ? 8.715 -8.526 -2.517 1.00 95.19 170 VAL A CA 1
ATOM 1409 C C . VAL A 1 170 ? 9.001 -7.236 -1.758 1.00 95.19 170 VAL A C 1
ATOM 1411 O O . VAL A 1 170 ? 10.157 -6.849 -1.609 1.00 95.19 170 VAL A O 1
ATOM 1414 N N . PHE A 1 171 ? 7.966 -6.609 -1.201 1.00 96.38 171 PHE A N 1
ATOM 1415 C CA . PHE A 1 171 ? 8.120 -5.404 -0.388 1.00 96.38 171 PHE A CA 1
ATOM 1416 C C . PHE A 1 171 ? 8.370 -5.695 1.086 1.00 96.38 171 PHE A C 1
ATOM 1418 O O . PHE A 1 171 ? 8.427 -4.753 1.864 1.00 96.38 171 PHE A O 1
ATOM 1425 N N . LYS A 1 172 ? 8.494 -6.967 1.483 1.00 96.50 172 LYS A N 1
ATOM 1426 C CA . LYS A 1 172 ? 8.804 -7.387 2.856 1.00 96.50 172 LYS A CA 1
ATOM 1427 C C . LYS A 1 172 ? 7.979 -6.652 3.914 1.00 96.50 172 LYS A C 1
ATOM 1429 O O . LYS A 1 172 ? 8.481 -6.242 4.957 1.00 96.50 172 LYS A O 1
ATOM 1434 N N . LEU A 1 173 ? 6.683 -6.485 3.646 1.00 97.25 173 LEU A N 1
ATOM 1435 C CA . LEU A 1 173 ? 5.794 -5.664 4.478 1.00 97.25 173 LEU A CA 1
ATOM 1436 C C . LEU A 1 173 ? 5.718 -6.177 5.924 1.00 97.25 173 LEU A C 1
ATOM 1438 O O . LEU A 1 173 ? 5.467 -5.411 6.850 1.00 97.25 173 LEU A O 1
ATOM 1442 N N . GLY A 1 174 ? 5.921 -7.484 6.106 1.00 95.69 174 GLY A N 1
ATOM 1443 C CA . GLY A 1 174 ? 5.940 -8.142 7.405 1.00 95.69 174 GLY A CA 1
ATOM 1444 C C . GLY A 1 174 ? 7.305 -8.163 8.088 1.00 95.69 174 GLY A C 1
ATOM 1445 O O . GLY A 1 174 ? 7.376 -8.698 9.187 1.00 95.69 174 GLY A O 1
ATOM 1446 N N . ASP A 1 175 ? 8.366 -7.617 7.496 1.00 95.38 175 ASP A N 1
ATOM 1447 C CA . ASP A 1 175 ? 9.723 -7.709 8.042 1.00 95.38 175 ASP A CA 1
ATOM 1448 C C . ASP A 1 175 ? 10.081 -6.481 8.899 1.00 95.38 175 ASP A C 1
ATOM 1450 O O . ASP A 1 175 ? 9.287 -5.556 9.097 1.00 95.38 175 ASP A O 1
ATOM 1454 N N . VAL A 1 176 ? 11.306 -6.491 9.433 1.00 93.75 176 VAL A N 1
ATOM 1455 C CA . VAL A 1 176 ? 11.845 -5.512 10.393 1.00 93.75 176 VAL A CA 1
ATOM 1456 C C . VAL A 1 176 ? 11.910 -4.073 9.870 1.00 93.75 176 VAL A C 1
ATOM 1458 O O . VAL A 1 176 ? 11.946 -3.141 10.669 1.00 93.75 176 VAL A O 1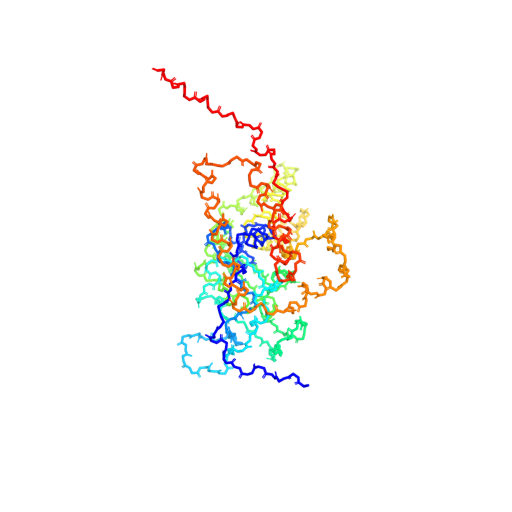
ATOM 1461 N N . ASP A 1 177 ? 11.891 -3.886 8.553 1.00 93.50 177 ASP A N 1
ATOM 1462 C CA . ASP A 1 177 ? 12.026 -2.569 7.926 1.00 93.50 177 ASP A CA 1
ATOM 1463 C C . ASP A 1 177 ? 10.694 -1.806 7.801 1.00 93.50 177 ASP A C 1
ATOM 1465 O O . ASP A 1 177 ? 10.713 -0.612 7.494 1.00 93.50 177 ASP A O 1
ATOM 1469 N N . ILE A 1 178 ? 9.549 -2.487 7.988 1.00 95.88 178 ILE A N 1
ATOM 1470 C CA . ILE A 1 178 ? 8.201 -1.916 7.780 1.00 95.88 178 ILE A CA 1
ATOM 1471 C C . ILE A 1 178 ? 7.247 -2.248 8.934 1.00 95.88 178 ILE A C 1
ATOM 1473 O O . ILE A 1 178 ? 6.584 -1.364 9.483 1.00 95.88 178 ILE A O 1
ATOM 1477 N N . SER A 1 179 ? 7.146 -3.524 9.318 1.00 97.06 179 SER A N 1
ATOM 1478 C CA . SER A 1 179 ? 6.152 -3.976 10.300 1.00 97.06 179 SER A CA 1
ATOM 1479 C C . SER A 1 179 ? 6.293 -3.308 11.676 1.00 97.06 179 SER A C 1
ATOM 1481 O O . SER A 1 179 ? 5.255 -3.030 12.284 1.00 97.06 179 SER A O 1
ATOM 1483 N N . PRO A 1 180 ? 7.504 -3.006 12.193 1.00 97.75 180 PRO A N 1
ATOM 1484 C CA . PRO A 1 180 ? 7.640 -2.280 13.452 1.00 97.75 180 PRO A CA 1
ATOM 1485 C C . PRO A 1 180 ? 7.060 -0.865 13.405 1.00 97.75 180 PRO A C 1
ATOM 1487 O O . PRO A 1 180 ? 6.406 -0.466 14.360 1.00 97.75 180 PRO A O 1
ATOM 1490 N N . GLN A 1 181 ? 7.221 -0.129 12.298 1.00 97.12 181 GLN A N 1
ATOM 1491 C CA . GLN A 1 181 ? 6.698 1.240 12.193 1.00 97.12 181 GLN A CA 1
ATOM 1492 C C . GLN A 1 181 ? 5.169 1.256 12.085 1.00 97.12 181 GLN A C 1
ATOM 1494 O O . GLN A 1 181 ? 4.521 2.148 12.626 1.00 97.12 181 GLN A O 1
ATOM 1499 N N . VAL A 1 182 ? 4.580 0.249 11.430 1.00 97.94 182 VAL A N 1
ATOM 1500 C CA . VAL A 1 182 ? 3.119 0.074 11.404 1.00 97.94 182 VAL A CA 1
ATOM 1501 C C . VAL A 1 182 ? 2.583 -0.255 12.798 1.00 97.94 182 VAL A C 1
ATOM 1503 O O . VAL A 1 182 ? 1.574 0.307 13.213 1.00 97.94 182 VAL A O 1
ATOM 1506 N N . ASN A 1 183 ? 3.255 -1.142 13.539 1.00 98.31 183 ASN A N 1
ATOM 1507 C CA . ASN A 1 183 ? 2.877 -1.467 14.916 1.00 98.31 183 ASN A CA 1
ATOM 1508 C C . ASN A 1 183 ? 3.000 -0.250 15.839 1.00 98.31 183 ASN A C 1
ATOM 1510 O O . ASN A 1 183 ? 2.086 0.009 16.615 1.00 98.31 183 ASN A O 1
ATOM 1514 N N . GLU A 1 184 ? 4.099 0.501 15.745 1.00 98.06 184 GLU A N 1
ATOM 1515 C CA . GLU A 1 184 ? 4.304 1.731 16.513 1.00 98.06 184 GLU A CA 1
ATOM 1516 C C . GLU A 1 184 ? 3.170 2.733 16.258 1.00 98.06 184 GLU A C 1
ATOM 1518 O O . GLU A 1 184 ? 2.573 3.237 17.207 1.00 98.06 184 GLU A O 1
ATOM 1523 N N . ASP A 1 185 ? 2.805 2.954 14.992 1.00 98.00 185 ASP A N 1
ATOM 1524 C CA . ASP A 1 185 ? 1.670 3.806 14.634 1.00 98.00 185 ASP A CA 1
ATOM 1525 C C . ASP A 1 185 ? 0.345 3.282 15.202 1.00 98.00 185 ASP A C 1
ATOM 1527 O O . ASP A 1 185 ? -0.410 4.030 15.825 1.00 98.00 185 ASP A O 1
ATOM 1531 N N . LEU A 1 186 ? 0.055 1.990 15.026 1.00 98.31 186 LEU A N 1
ATOM 1532 C CA . LEU A 1 186 ? -1.195 1.415 15.507 1.00 98.31 186 LEU A CA 1
ATOM 1533 C C . LEU A 1 186 ? -1.314 1.537 17.029 1.00 98.31 186 LEU A C 1
ATOM 1535 O O . LEU A 1 186 ? -2.353 1.976 17.514 1.00 98.31 186 LEU A O 1
ATOM 1539 N N . HIS A 1 187 ? -0.267 1.204 17.781 1.00 98.25 187 HIS A N 1
ATOM 1540 C CA . HIS A 1 187 ? -0.297 1.230 19.245 1.00 98.25 187 HIS A CA 1
ATOM 1541 C C . HIS A 1 187 ? -0.285 2.636 19.832 1.00 98.25 187 HIS A C 1
ATOM 1543 O O . HIS A 1 187 ? -1.031 2.898 20.774 1.00 98.25 187 HIS A O 1
ATOM 1549 N N . ASN A 1 188 ? 0.518 3.545 19.279 1.00 97.62 188 ASN A N 1
ATOM 1550 C CA . ASN A 1 188 ? 0.738 4.854 19.896 1.00 97.62 188 ASN A CA 1
ATOM 1551 C C . ASN A 1 188 ? -0.215 5.923 19.355 1.00 97.62 188 ASN A C 1
ATOM 1553 O O . ASN A 1 188 ? -0.653 6.796 20.100 1.00 97.62 188 ASN A O 1
ATOM 1557 N N . GLU A 1 189 ? -0.565 5.848 18.070 1.00 97.31 189 GLU A N 1
ATOM 1558 C CA . GLU A 1 189 ? -1.272 6.923 17.371 1.00 97.31 189 GLU A CA 1
ATOM 1559 C C . GLU A 1 189 ? -2.722 6.593 17.020 1.00 97.31 189 GLU A C 1
ATOM 1561 O O . GLU A 1 189 ? -3.483 7.512 16.699 1.00 97.31 189 GLU A O 1
ATOM 1566 N N . PHE A 1 190 ? -3.118 5.317 17.027 1.00 97.88 190 PHE A N 1
ATOM 1567 C CA . PHE A 1 190 ? -4.419 4.902 16.497 1.00 97.88 190 PHE A CA 1
ATOM 1568 C C . PHE A 1 190 ? -5.314 4.180 17.509 1.00 97.88 190 PHE A C 1
ATOM 1570 O O . PHE A 1 190 ? -6.416 4.643 17.807 1.00 97.88 190 PHE A O 1
ATOM 1577 N N . LEU A 1 191 ? -4.859 3.057 18.063 1.00 97.62 191 LEU A N 1
ATOM 1578 C CA . LEU A 1 191 ? -5.631 2.225 18.987 1.00 97.62 191 LEU A CA 1
ATOM 1579 C C . LEU A 1 191 ? -6.076 2.948 20.271 1.00 97.62 191 LEU A C 1
ATOM 1581 O O . LEU A 1 191 ? -7.188 2.652 20.714 1.00 97.62 191 LEU A O 1
ATOM 1585 N N . PRO A 1 192 ? -5.329 3.910 20.853 1.00 97.81 192 PRO A N 1
ATOM 1586 C CA . PRO A 1 192 ? -5.800 4.656 22.020 1.00 97.81 192 PRO A CA 1
ATOM 1587 C C . PRO A 1 192 ? -7.113 5.409 21.762 1.00 97.81 192 PRO A C 1
ATOM 1589 O O . PRO A 1 192 ? -8.009 5.407 22.610 1.00 97.81 192 PRO A O 1
ATOM 1592 N N . ASP A 1 193 ? -7.283 5.990 20.569 1.00 98.06 193 ASP A N 1
ATOM 1593 C CA . ASP A 1 193 ? -8.542 6.634 20.186 1.00 98.06 193 ASP A CA 1
ATOM 1594 C C . ASP A 1 193 ? -9.673 5.612 19.998 1.00 98.06 193 ASP A C 1
ATOM 1596 O O . ASP A 1 193 ? -10.818 5.888 20.363 1.00 98.06 193 ASP A O 1
ATOM 1600 N N . VAL A 1 194 ? -9.368 4.420 19.473 1.00 98.06 194 VAL A N 1
ATOM 1601 C CA . VAL A 1 194 ? -10.351 3.334 19.331 1.00 98.06 194 VAL A CA 1
ATOM 1602 C C . VAL A 1 194 ? -10.830 2.851 20.701 1.00 98.06 194 VAL A C 1
ATOM 1604 O O . VAL A 1 194 ? -12.037 2.767 20.923 1.00 98.06 194 VAL A O 1
ATOM 1607 N N . VAL A 1 195 ? -9.913 2.626 21.647 1.00 97.12 195 VAL A N 1
ATOM 1608 C CA . VAL A 1 195 ? -10.236 2.244 23.034 1.00 97.12 195 VAL A CA 1
ATOM 1609 C C . VAL A 1 195 ? -11.086 3.318 23.711 1.00 97.12 195 VAL A C 1
ATOM 1611 O O . VAL A 1 195 ? -12.077 3.011 24.374 1.00 97.12 195 VAL A O 1
ATOM 1614 N N . ARG A 1 196 ? -10.763 4.601 23.504 1.00 97.62 196 ARG A N 1
ATOM 1615 C CA . ARG A 1 196 ? -11.588 5.711 24.000 1.00 97.62 196 ARG A CA 1
ATOM 1616 C C . ARG A 1 196 ? -13.022 5.635 23.465 1.00 97.62 196 ARG A C 1
ATOM 1618 O O . ARG A 1 196 ? -13.958 5.879 24.220 1.00 97.62 196 ARG A O 1
ATOM 1625 N N . ILE A 1 197 ? -13.207 5.297 22.190 1.00 98.44 197 ILE A N 1
ATOM 1626 C CA . ILE A 1 197 ? -14.535 5.161 21.570 1.00 98.44 197 ILE A CA 1
ATOM 1627 C C . ILE A 1 197 ? -15.289 3.945 22.124 1.00 98.44 197 ILE A C 1
ATOM 1629 O O . ILE A 1 197 ? -16.469 4.070 22.449 1.00 98.44 197 ILE A O 1
ATOM 1633 N N . GLU A 1 198 ? -14.627 2.801 22.300 1.00 97.44 198 GLU A N 1
ATOM 1634 C CA . GLU A 1 198 ? -15.217 1.614 22.940 1.00 97.44 198 GLU A CA 1
ATOM 1635 C C . GLU A 1 198 ? -15.688 1.911 24.374 1.00 97.44 198 GLU A C 1
ATOM 1637 O O . GLU A 1 198 ? -16.789 1.509 24.763 1.00 97.44 198 GLU A O 1
ATOM 1642 N N . ASN A 1 199 ? -14.900 2.679 25.133 1.00 97.19 199 ASN A N 1
ATOM 1643 C CA . ASN A 1 199 ? -15.257 3.127 26.480 1.00 97.19 199 ASN A CA 1
ATOM 1644 C C . ASN A 1 199 ? -16.458 4.081 26.480 1.00 97.19 199 ASN A C 1
ATOM 1646 O O . ASN A 1 199 ? -17.290 4.001 27.380 1.00 97.19 199 ASN A O 1
ATOM 1650 N N . LEU A 1 200 ? -16.589 4.963 25.480 1.00 98.12 200 LEU A N 1
ATOM 1651 C CA . LEU A 1 200 ? -17.773 5.821 25.343 1.00 98.12 200 LEU A CA 1
ATOM 1652 C C . LEU A 1 200 ? -19.025 4.993 25.045 1.00 98.12 200 LEU A C 1
ATOM 1654 O O . LEU A 1 200 ? -20.063 5.230 25.655 1.00 98.12 200 LEU A O 1
ATOM 1658 N N . LEU A 1 201 ? -18.917 4.009 24.149 1.00 97.56 201 LEU A N 1
ATOM 1659 C CA . LEU A 1 201 ? -20.023 3.115 23.790 1.00 97.56 201 LEU A CA 1
ATOM 1660 C C . LEU A 1 201 ? -20.498 2.263 24.970 1.00 97.56 201 LEU A C 1
ATOM 1662 O O . LEU A 1 201 ? -21.695 2.036 25.113 1.00 97.56 201 LEU A O 1
ATOM 1666 N N . SER A 1 202 ? -19.564 1.804 25.802 1.00 95.69 202 SER A N 1
ATOM 1667 C CA . SER A 1 202 ? -19.848 0.927 26.947 1.00 95.69 202 SER A CA 1
ATOM 1668 C C . SER A 1 202 ? -20.117 1.701 28.245 1.00 95.69 202 SER A C 1
ATOM 1670 O O . SER A 1 202 ? -20.465 1.106 29.262 1.00 95.69 202 SER A O 1
ATOM 1672 N N . GLY A 1 203 ? -19.901 3.017 28.230 1.00 94.19 203 GLY A N 1
ATOM 1673 C CA . GLY A 1 203 ? -19.935 3.887 29.398 1.00 94.19 203 GLY A CA 1
ATOM 1674 C C . GLY A 1 203 ? -21.237 4.682 29.549 1.00 94.19 203 GLY A C 1
ATOM 1675 O O . GLY A 1 203 ? -22.237 4.409 28.886 1.00 94.19 203 GLY A O 1
ATOM 1676 N N . PRO A 1 204 ? -21.242 5.706 30.423 1.00 92.81 204 PRO A N 1
ATOM 1677 C CA . PRO A 1 204 ? -22.444 6.481 30.740 1.00 92.81 204 PRO A CA 1
ATOM 1678 C C . PRO A 1 204 ? -22.835 7.509 29.664 1.00 92.81 204 PRO A C 1
ATOM 1680 O O . PRO A 1 204 ? -23.926 8.073 29.732 1.00 92.81 204 PRO A O 1
ATOM 1683 N N . THR A 1 205 ? -21.968 7.788 28.682 1.00 93.38 205 THR A N 1
ATOM 1684 C CA . THR A 1 205 ? -22.165 8.836 27.659 1.00 93.38 205 THR A CA 1
ATOM 1685 C C . THR A 1 205 ? -22.068 8.317 26.210 1.00 93.38 205 THR A C 1
ATOM 1687 O O . THR A 1 205 ? -21.345 8.899 25.394 1.00 93.38 205 THR A O 1
ATOM 1690 N N . PRO A 1 206 ? -22.839 7.283 25.813 1.00 92.38 206 PRO A N 1
ATOM 1691 C CA . PRO A 1 206 ? -22.737 6.666 24.483 1.00 92.38 206 PRO A CA 1
ATOM 1692 C C . PRO A 1 206 ? -23.009 7.631 23.319 1.00 92.38 206 PRO A C 1
ATOM 1694 O O . PRO A 1 206 ? -22.457 7.460 22.233 1.00 92.38 206 PRO A O 1
ATOM 1697 N N . GLY A 1 207 ? -23.773 8.708 23.542 1.00 94.75 207 GLY A N 1
ATOM 1698 C CA . GLY A 1 207 ? -24.009 9.753 22.537 1.00 94.75 207 GLY A CA 1
ATOM 1699 C C . GLY A 1 207 ? -22.741 10.478 22.057 1.00 94.75 207 GLY A C 1
ATOM 1700 O O . GLY A 1 207 ? -22.738 11.048 20.969 1.00 94.75 207 GLY A O 1
ATOM 1701 N N . GLN A 1 208 ? -21.643 10.427 22.820 1.00 97.31 208 GLN A N 1
ATOM 1702 C CA . GLN A 1 208 ? -20.355 11.018 22.435 1.00 97.31 208 GLN A CA 1
ATOM 1703 C C . GLN A 1 208 ? -19.507 10.099 21.537 1.00 97.31 208 GLN A C 1
ATOM 1705 O O . GLN A 1 208 ? -18.529 10.559 20.943 1.00 97.31 208 GLN A O 1
ATOM 1710 N N . ALA A 1 209 ? -19.869 8.818 21.402 1.00 98.12 209 ALA A N 1
ATOM 1711 C CA . ALA A 1 209 ? -19.098 7.855 20.620 1.00 98.12 209 ALA A CA 1
ATOM 1712 C C . ALA A 1 209 ? -19.131 8.152 19.115 1.00 98.12 209 ALA A C 1
ATOM 1714 O O . ALA A 1 209 ? -18.092 8.097 18.461 1.00 98.12 209 ALA A O 1
ATOM 1715 N N . LEU A 1 210 ? -20.294 8.510 18.560 1.00 98.06 210 LEU A N 1
ATOM 1716 C CA . LEU A 1 210 ? -20.427 8.775 17.124 1.00 98.06 210 LEU A CA 1
ATOM 1717 C C . LEU A 1 210 ? -19.616 10.009 16.665 1.00 98.06 210 LEU A C 1
ATOM 1719 O O . LEU A 1 210 ? -18.865 9.874 15.696 1.00 98.06 210 LEU A O 1
ATOM 1723 N N . PRO A 1 211 ? -19.658 11.171 17.351 1.00 98.31 211 PRO A N 1
ATOM 1724 C CA . PRO A 1 211 ? -18.776 12.295 17.020 1.00 98.31 211 PRO A CA 1
ATOM 1725 C C . PRO A 1 211 ? -17.282 11.950 17.139 1.00 98.31 211 PRO A C 1
ATOM 1727 O O . PRO A 1 211 ? -16.468 12.359 16.306 1.00 98.31 211 PRO A O 1
ATOM 1730 N N . ALA A 1 212 ? -16.907 11.166 18.156 1.00 98.38 212 ALA A N 1
ATOM 1731 C CA . ALA A 1 212 ? -15.533 10.703 18.335 1.00 98.38 212 ALA A CA 1
ATOM 1732 C C . ALA A 1 212 ? -15.087 9.768 17.196 1.00 98.38 212 ALA A C 1
ATOM 1734 O O . ALA A 1 212 ? -13.983 9.930 16.677 1.00 98.38 212 ALA A O 1
ATOM 1735 N N . TRP A 1 213 ? -15.960 8.855 16.767 1.00 98.31 213 TRP A N 1
ATOM 1736 C CA . TRP A 1 213 ? -15.755 7.971 15.621 1.00 98.31 213 TRP A CA 1
ATOM 1737 C C . TRP A 1 213 ? -15.555 8.753 14.325 1.00 98.31 213 TRP A C 1
ATOM 1739 O O . TRP A 1 213 ? -14.553 8.566 13.643 1.00 98.31 213 TRP A O 1
ATOM 1749 N N . GLN A 1 214 ? -16.443 9.701 14.021 1.00 98.00 214 GLN A N 1
ATOM 1750 C CA . GLN A 1 214 ? -16.317 10.561 12.839 1.00 98.00 214 GLN A CA 1
ATOM 1751 C C . GLN A 1 214 ? -15.006 11.362 12.846 1.00 98.00 214 GLN A C 1
ATOM 1753 O O . GLN A 1 214 ? -14.337 11.482 11.818 1.00 98.00 214 GLN A O 1
ATOM 1758 N N . THR A 1 215 ? -14.595 11.861 14.014 1.00 98.19 215 THR A N 1
ATOM 1759 C CA . THR A 1 215 ? -13.310 12.556 14.179 1.00 98.19 215 THR A CA 1
ATOM 1760 C C . THR A 1 215 ? -12.120 11.631 13.909 1.00 98.19 215 THR A C 1
ATOM 1762 O O . THR A 1 215 ? -11.181 12.035 13.223 1.00 98.19 215 THR A O 1
ATOM 1765 N N . LEU A 1 216 ? -12.148 10.389 14.405 1.00 98.31 216 LEU A N 1
ATOM 1766 C CA . LEU A 1 216 ? -11.105 9.400 14.121 1.00 98.31 216 LEU A CA 1
ATOM 1767 C C . LEU A 1 216 ? -11.017 9.117 12.618 1.00 98.31 216 LEU A C 1
ATOM 1769 O O . LEU A 1 216 ? -9.929 9.195 12.051 1.00 98.31 216 LEU A O 1
ATOM 1773 N N . LEU A 1 217 ? -12.148 8.856 11.955 1.00 97.00 217 LEU A N 1
ATOM 1774 C CA . LEU A 1 217 ? -12.170 8.542 10.523 1.00 97.00 217 LEU A CA 1
ATOM 1775 C C . LEU A 1 217 ? -11.619 9.702 9.681 1.00 97.00 217 LEU A C 1
ATOM 1777 O O . LEU A 1 217 ? -10.732 9.509 8.853 1.00 97.00 217 LEU A O 1
ATOM 1781 N N . THR A 1 218 ? -12.080 10.925 9.940 1.00 95.31 218 THR A N 1
ATOM 1782 C CA . THR A 1 218 ? -11.660 12.118 9.183 1.00 95.31 218 THR A CA 1
ATOM 1783 C C . THR A 1 218 ? -10.195 12.495 9.395 1.00 95.31 218 THR A C 1
ATOM 1785 O O . THR A 1 218 ? -9.563 13.034 8.487 1.00 95.31 218 THR A O 1
ATOM 1788 N N . LYS A 1 219 ? -9.619 12.211 10.568 1.00 95.44 219 LYS A N 1
ATOM 1789 C CA . LYS A 1 219 ? -8.220 12.555 10.864 1.00 95.44 219 LYS A CA 1
ATOM 1790 C C . LYS A 1 219 ? -7.238 11.445 10.512 1.00 95.44 219 LYS A C 1
ATOM 1792 O O . LYS A 1 219 ? -6.170 11.730 9.971 1.00 95.44 219 LYS A O 1
ATOM 1797 N N . LYS A 1 220 ? -7.574 10.198 10.846 1.00 96.31 220 LYS A N 1
ATOM 1798 C CA . LYS A 1 220 ? -6.634 9.067 10.842 1.00 96.31 220 LYS A CA 1
ATOM 1799 C C . LYS A 1 220 ? -6.832 8.114 9.654 1.00 96.31 220 LYS A C 1
ATOM 1801 O O . LYS A 1 220 ? -5.917 7.340 9.387 1.00 96.31 220 LYS A O 1
ATOM 1806 N N . LEU A 1 221 ? -7.958 8.197 8.929 1.00 95.44 221 LEU A N 1
ATOM 1807 C CA . LEU A 1 221 ? -8.238 7.430 7.698 1.00 95.44 221 LEU A CA 1
ATOM 1808 C C . LEU A 1 221 ? -8.352 8.304 6.431 1.00 95.44 221 LEU A C 1
ATOM 1810 O O . LEU A 1 221 ? -8.704 7.804 5.366 1.00 95.44 221 LEU A O 1
ATOM 1814 N N . ARG A 1 222 ? -8.045 9.605 6.510 1.00 92.38 222 ARG A N 1
ATOM 1815 C CA . ARG A 1 222 ? -7.955 10.458 5.311 1.00 92.38 222 ARG A CA 1
ATOM 1816 C C . ARG A 1 222 ? -6.853 9.961 4.360 1.00 92.38 222 ARG A C 1
ATOM 1818 O O . ARG A 1 222 ? -5.854 9.439 4.856 1.00 92.38 222 ARG A O 1
ATOM 1825 N N . PRO A 1 223 ? -6.943 10.209 3.041 1.00 89.25 223 PRO A N 1
ATOM 1826 C CA . PRO A 1 223 ? -5.997 9.651 2.071 1.00 89.25 223 PRO A CA 1
ATOM 1827 C C . PRO A 1 223 ? -4.515 9.927 2.379 1.00 89.25 223 PRO A C 1
ATOM 1829 O O . PRO A 1 223 ? -3.692 9.022 2.291 1.00 89.25 223 PRO A O 1
ATOM 1832 N N . GLY A 1 224 ? -4.177 11.135 2.846 1.00 90.12 224 GLY A N 1
ATOM 1833 C CA . GLY A 1 224 ? -2.806 11.508 3.235 1.00 90.12 224 GLY A CA 1
ATOM 1834 C C . GLY A 1 224 ? -2.370 11.112 4.649 1.00 90.12 224 GLY A C 1
ATOM 1835 O O . GLY A 1 224 ? -1.316 11.550 5.101 1.00 90.12 224 GLY A O 1
ATOM 1836 N N . ALA A 1 225 ? -3.169 10.349 5.398 1.00 92.88 225 ALA A N 1
ATOM 1837 C CA . ALA A 1 225 ? -2.696 9.772 6.653 1.00 92.88 225 ALA A CA 1
ATOM 1838 C C . ALA A 1 225 ? -1.732 8.603 6.380 1.00 92.88 225 ALA A C 1
ATOM 1840 O O . ALA A 1 225 ? -1.799 7.943 5.339 1.00 92.88 225 ALA A O 1
ATOM 1841 N N . CYS A 1 226 ? -0.830 8.357 7.328 1.00 93.62 226 CYS A N 1
ATOM 1842 C CA . CYS A 1 226 ? 0.059 7.202 7.321 1.00 93.62 226 CYS A CA 1
ATOM 1843 C C . CYS A 1 226 ? -0.711 5.906 7.599 1.00 93.62 226 CYS A C 1
ATOM 1845 O O . CYS A 1 226 ? -1.691 5.910 8.351 1.00 93.62 226 CYS A O 1
ATOM 1847 N N . TYR A 1 227 ? -0.243 4.813 6.992 1.00 97.12 227 TYR A N 1
ATOM 1848 C CA . TYR A 1 227 ? -0.685 3.438 7.261 1.00 97.12 227 TYR A CA 1
ATOM 1849 C C . TYR A 1 227 ? -2.211 3.243 7.265 1.00 97.12 227 TYR A C 1
ATOM 1851 O O . TYR A 1 227 ? -2.764 2.495 8.072 1.00 97.12 227 TYR A O 1
ATOM 1859 N N . VAL A 1 228 ? -2.914 3.919 6.358 1.00 96.75 228 VAL A N 1
ATOM 1860 C CA . VAL A 1 228 ? -4.377 3.932 6.264 1.00 96.75 228 VAL A CA 1
ATOM 1861 C C . VAL A 1 228 ? -4.923 2.533 5.996 1.00 96.75 228 VAL A C 1
ATOM 1863 O O . VAL A 1 228 ? -5.901 2.148 6.636 1.00 96.75 228 VAL A O 1
ATOM 1866 N N . GLY A 1 229 ? -4.284 1.731 5.141 1.00 97.19 229 GLY A N 1
ATOM 1867 C CA . GLY A 1 229 ? -4.672 0.340 4.917 1.00 97.19 229 GLY A CA 1
ATOM 1868 C C . GLY A 1 229 ? -4.556 -0.525 6.179 1.00 97.19 229 GLY A C 1
ATOM 1869 O O . GLY A 1 229 ? -5.441 -1.340 6.461 1.00 97.19 229 GLY A O 1
ATOM 1870 N N . ALA A 1 230 ? -3.515 -0.312 6.991 1.00 98.19 230 ALA A N 1
ATOM 1871 C CA . ALA A 1 230 ? -3.335 -1.010 8.265 1.00 98.19 230 ALA A CA 1
ATOM 1872 C C . ALA A 1 230 ? -4.363 -0.561 9.314 1.00 98.19 230 ALA A C 1
ATOM 1874 O O . ALA A 1 230 ? -5.018 -1.399 9.933 1.00 98.19 230 ALA A O 1
ATOM 1875 N N . ARG A 1 231 ? -4.582 0.752 9.454 1.00 98.38 231 ARG A N 1
ATOM 1876 C CA . ARG A 1 231 ? -5.596 1.340 10.346 1.00 98.38 231 ARG A CA 1
ATOM 1877 C C . ARG A 1 231 ? -7.010 0.893 9.990 1.00 98.38 231 ARG A C 1
ATOM 1879 O O . ARG A 1 231 ? -7.773 0.505 10.872 1.00 98.38 231 ARG A O 1
ATOM 1886 N N . TRP A 1 232 ? -7.358 0.893 8.704 1.00 98.38 232 TRP A N 1
ATOM 1887 C CA . TRP A 1 232 ? -8.648 0.391 8.234 1.00 98.38 232 TRP A CA 1
ATOM 1888 C C . TRP A 1 232 ? -8.804 -1.104 8.529 1.00 98.38 232 TRP A C 1
ATOM 1890 O O . TRP A 1 232 ? -9.820 -1.512 9.091 1.00 98.38 232 TRP A O 1
ATOM 1900 N N . SER A 1 233 ? -7.771 -1.910 8.252 1.00 98.38 233 SER A N 1
ATOM 1901 C CA . SER A 1 233 ? -7.776 -3.340 8.587 1.00 98.38 233 SER A CA 1
ATOM 1902 C C . SER A 1 233 ? -7.964 -3.578 10.090 1.00 98.38 233 SER A C 1
ATOM 1904 O O . SER A 1 233 ? -8.692 -4.493 10.474 1.00 98.38 233 SER A O 1
ATOM 1906 N N . ALA A 1 234 ? -7.362 -2.738 10.939 1.00 98.25 234 ALA A N 1
ATOM 1907 C CA . ALA A 1 234 ? -7.522 -2.803 12.385 1.00 98.25 234 ALA A CA 1
ATOM 1908 C C . ALA A 1 234 ? -8.955 -2.500 12.835 1.00 98.25 234 ALA A C 1
ATOM 1910 O O . ALA A 1 234 ? -9.503 -3.243 13.650 1.00 98.25 234 ALA A O 1
ATOM 1911 N N . LEU A 1 235 ? -9.595 -1.467 12.274 1.00 98.38 235 LEU A N 1
ATOM 1912 C CA . LEU A 1 235 ? -11.002 -1.172 12.562 1.00 98.38 235 LEU A CA 1
ATOM 1913 C C . LEU A 1 235 ? -11.918 -2.314 12.135 1.00 98.38 235 LEU A C 1
ATOM 1915 O O . LEU A 1 235 ? -12.770 -2.724 12.916 1.00 98.38 235 LEU A O 1
ATOM 1919 N N . GLU A 1 236 ? -11.737 -2.851 10.931 1.00 97.69 236 GLU A N 1
ATOM 1920 C CA . GLU A 1 236 ? -12.536 -3.978 10.443 1.00 97.69 236 GLU A CA 1
ATOM 1921 C C . GLU A 1 236 ? -12.342 -5.229 11.307 1.00 97.69 236 GLU A C 1
ATOM 1923 O O . GLU A 1 236 ? -13.308 -5.901 11.681 1.00 97.69 236 GLU A O 1
ATOM 1928 N N . PHE A 1 237 ? -11.098 -5.523 11.695 1.00 97.50 237 PHE A N 1
ATOM 1929 C CA . PHE A 1 237 ? -10.798 -6.628 12.599 1.00 97.50 237 PHE A CA 1
ATOM 1930 C C . PHE A 1 237 ? -11.485 -6.455 13.958 1.00 97.50 237 PHE A C 1
ATOM 1932 O O . PHE A 1 237 ? -12.123 -7.389 14.434 1.00 97.50 237 PHE A O 1
ATOM 1939 N N . LEU A 1 238 ? -11.397 -5.269 14.565 1.00 97.31 238 LEU A N 1
ATOM 1940 C CA . LEU A 1 238 ? -11.988 -4.978 15.873 1.00 97.31 238 LEU A CA 1
ATOM 1941 C C . LEU A 1 238 ? -13.519 -4.953 15.836 1.00 97.31 238 LEU A C 1
ATOM 1943 O O . LEU A 1 238 ? -14.164 -5.460 16.751 1.00 97.31 238 LEU A O 1
ATOM 1947 N N . ARG A 1 239 ? -14.115 -4.396 14.779 1.00 97.44 239 ARG A N 1
ATOM 1948 C CA . ARG A 1 239 ? -15.573 -4.355 14.578 1.00 97.44 239 ARG A CA 1
ATOM 1949 C C . ARG A 1 239 ? -16.175 -5.737 14.358 1.00 97.44 239 ARG A C 1
ATOM 1951 O O . ARG A 1 239 ? -17.302 -5.970 14.777 1.00 97.44 239 ARG A O 1
ATOM 1958 N N . SER A 1 240 ? -15.441 -6.633 13.701 1.00 96.19 240 SER A N 1
ATOM 1959 C CA . SER A 1 240 ? -15.902 -7.999 13.419 1.00 96.19 240 SER A CA 1
ATOM 1960 C C . SER A 1 240 ? -15.769 -8.961 14.604 1.00 96.19 240 SER A C 1
ATOM 1962 O O . SER A 1 240 ? -16.284 -10.077 14.526 1.00 96.19 240 SER A O 1
ATOM 1964 N N . GLN A 1 241 ? -15.122 -8.555 15.706 1.00 94.25 241 GLN A N 1
ATOM 1965 C CA . GLN A 1 241 ? -15.020 -9.404 16.893 1.00 94.25 241 GLN A CA 1
ATOM 1966 C C . GLN A 1 241 ? -16.399 -9.660 17.525 1.00 94.25 241 GLN A C 1
ATOM 1968 O O . GLN A 1 241 ? -17.209 -8.731 17.635 1.00 94.25 241 GLN A O 1
ATOM 1973 N N . PRO A 1 242 ? -16.668 -10.888 18.007 1.00 94.69 242 PRO A N 1
ATOM 1974 C CA . PRO A 1 242 ? -17.885 -11.186 18.752 1.00 94.69 242 PRO A CA 1
ATOM 1975 C C . PRO A 1 242 ? -18.063 -10.245 19.950 1.00 94.69 242 PRO A C 1
ATOM 1977 O O . PRO A 1 242 ? -17.162 -10.096 20.771 1.00 94.69 242 PRO A O 1
ATOM 1980 N N . GLY A 1 243 ? -19.232 -9.608 20.050 1.00 93.62 243 GLY A N 1
ATOM 1981 C CA . GLY A 1 243 ? -19.549 -8.687 21.148 1.00 93.62 243 GLY A CA 1
ATOM 1982 C C . GLY A 1 243 ? -18.857 -7.322 21.071 1.00 93.62 243 GLY A C 1
ATOM 1983 O O . GLY A 1 243 ? -18.938 -6.558 22.029 1.00 93.62 243 GLY A O 1
ATOM 1984 N N . SER A 1 244 ? -18.197 -6.991 19.955 1.00 96.00 244 SER A N 1
ATOM 1985 C CA . SER A 1 244 ? -17.551 -5.690 19.782 1.00 96.00 244 SER A CA 1
ATOM 1986 C C . SER A 1 244 ? -18.569 -4.542 19.838 1.00 96.00 244 SER A C 1
ATOM 1988 O O . SER A 1 244 ? -19.479 -4.501 19.001 1.00 96.00 244 SER A O 1
ATOM 1990 N N . PRO A 1 245 ? -18.414 -3.557 20.746 1.00 96.19 245 PRO A N 1
ATOM 1991 C CA . PRO A 1 245 ? -19.307 -2.400 20.784 1.00 96.19 245 PRO A CA 1
ATOM 1992 C C . PRO A 1 245 ? -19.177 -1.551 19.511 1.00 96.19 245 PRO A C 1
ATOM 1994 O O . PRO A 1 245 ? -20.138 -0.906 19.090 1.00 96.19 245 PRO A O 1
ATOM 1997 N N . LEU A 1 246 ? -18.016 -1.592 18.842 1.00 97.62 246 LEU A N 1
ATOM 1998 C CA . LEU A 1 246 ? -17.781 -0.860 17.598 1.00 97.62 246 LEU A CA 1
ATOM 1999 C C . LEU A 1 246 ? -18.727 -1.294 16.473 1.00 97.62 246 LEU A C 1
ATOM 2001 O O . LEU A 1 246 ? -18.985 -0.491 15.578 1.00 97.62 246 LEU A O 1
ATOM 2005 N N . ALA A 1 247 ? -19.277 -2.513 16.512 1.00 96.69 247 ALA A N 1
ATOM 2006 C CA . ALA A 1 247 ? -20.213 -2.997 15.498 1.00 96.69 247 ALA A CA 1
ATOM 2007 C C . ALA A 1 247 ? -21.486 -2.130 15.389 1.00 96.69 247 ALA A C 1
ATOM 2009 O O . ALA A 1 247 ? -22.102 -2.088 14.327 1.00 96.69 247 ALA A O 1
ATOM 2010 N N . ALA A 1 248 ? -21.843 -1.389 16.448 1.00 95.12 248 ALA A N 1
ATOM 2011 C CA . ALA A 1 248 ? -22.975 -0.460 16.460 1.00 95.12 248 ALA A CA 1
ATOM 2012 C C . ALA A 1 248 ? -22.717 0.858 15.701 1.00 95.12 248 ALA A C 1
ATOM 2014 O O . ALA A 1 248 ? -23.656 1.585 15.382 1.00 95.12 248 ALA A O 1
ATOM 2015 N N . LEU A 1 249 ? -21.454 1.194 15.420 1.00 97.50 249 LEU A N 1
ATOM 2016 C CA . LEU A 1 249 ? -21.089 2.398 14.671 1.00 97.50 249 LEU A CA 1
ATOM 2017 C C . LEU A 1 249 ? -21.139 2.144 13.155 1.00 97.50 249 LEU A C 1
ATOM 2019 O O . LEU A 1 249 ? -20.964 0.998 12.734 1.00 97.50 249 LEU A O 1
ATOM 2023 N N . PRO A 1 250 ? -21.285 3.181 12.310 1.00 96.75 250 PRO A N 1
ATOM 2024 C CA . PRO A 1 250 ? -21.159 3.039 10.859 1.00 96.75 250 PRO A CA 1
ATOM 2025 C C . PRO A 1 250 ? -19.792 2.458 10.453 1.00 96.75 250 PRO A C 1
ATOM 2027 O O . PRO A 1 250 ? -18.790 2.791 11.097 1.00 96.75 250 PRO A O 1
ATOM 2030 N N . PRO A 1 251 ? -19.716 1.620 9.402 1.00 95.88 251 PRO A N 1
ATOM 2031 C CA . PRO A 1 251 ? -18.449 1.061 8.941 1.00 95.88 251 PRO A CA 1
ATOM 2032 C C . PRO A 1 251 ? -17.473 2.167 8.503 1.00 95.88 251 PRO A C 1
ATOM 2034 O O . PRO A 1 251 ? -17.913 3.201 7.987 1.00 95.88 251 PRO A O 1
ATOM 2037 N N . PRO A 1 252 ? -16.156 1.985 8.712 1.00 95.81 252 PRO A N 1
ATOM 2038 C CA . PRO A 1 252 ? -15.164 2.938 8.235 1.00 95.81 252 PRO A CA 1
ATOM 2039 C C . PRO A 1 252 ? -15.177 2.995 6.698 1.00 95.81 252 PRO A C 1
ATOM 2041 O O . PRO A 1 252 ? -15.279 1.947 6.052 1.00 95.81 252 PRO A O 1
ATOM 2044 N N . PRO A 1 253 ? -15.044 4.188 6.087 1.00 93.19 253 PRO A N 1
ATOM 2045 C CA . PRO A 1 253 ? -14.940 4.299 4.641 1.00 93.19 253 PRO A CA 1
ATOM 2046 C C . PRO A 1 253 ? -13.719 3.523 4.159 1.00 93.19 253 PRO A C 1
ATOM 2048 O O . PRO A 1 253 ? -12.649 3.575 4.773 1.00 93.19 253 PRO A O 1
ATOM 2051 N N . ARG A 1 254 ? -13.895 2.788 3.063 1.00 93.38 254 ARG A N 1
ATOM 2052 C CA . ARG A 1 254 ? -12.807 2.047 2.441 1.00 93.38 254 ARG A CA 1
ATOM 2053 C C . ARG A 1 254 ? -11.839 3.038 1.772 1.00 93.38 254 ARG A C 1
ATOM 2055 O O . ARG A 1 254 ? -12.309 3.842 0.972 1.00 93.38 254 ARG A O 1
ATOM 2062 N N . PRO A 1 255 ? -10.530 2.990 2.079 1.00 88.62 255 PRO A N 1
ATOM 2063 C CA . PRO A 1 255 ? -9.535 3.911 1.525 1.00 88.62 255 PRO A CA 1
ATOM 2064 C C . PRO A 1 255 ? -9.448 3.890 -0.003 1.00 88.62 255 PRO A C 1
ATOM 2066 O O . PRO A 1 255 ? -9.239 4.935 -0.607 1.00 88.62 255 PRO A O 1
ATOM 2069 N N . GLY A 1 256 ? -9.646 2.720 -0.616 1.00 85.19 256 GLY A N 1
ATOM 2070 C CA . GLY A 1 256 ? -9.529 2.546 -2.059 1.00 85.19 256 GLY A CA 1
ATOM 2071 C C . GLY A 1 256 ? -8.080 2.416 -2.533 1.00 85.19 256 GLY A C 1
ATOM 2072 O O . GLY A 1 256 ? -7.151 2.236 -1.745 1.00 85.19 256 GLY A O 1
ATOM 2073 N N . ARG A 1 257 ? -7.912 2.498 -3.853 1.00 83.50 257 ARG A N 1
ATOM 2074 C CA . ARG A 1 257 ? -6.610 2.610 -4.525 1.00 83.50 257 ARG A CA 1
ATOM 2075 C C . ARG A 1 257 ? -6.114 4.062 -4.510 1.00 83.50 257 ARG A C 1
ATOM 2077 O O . ARG A 1 257 ? -6.908 4.971 -4.279 1.00 83.50 257 ARG A O 1
ATOM 2084 N N . HIS A 1 258 ? -4.836 4.277 -4.803 1.00 77.00 258 HIS A N 1
ATOM 2085 C CA . HIS A 1 258 ? -4.302 5.620 -5.023 1.00 77.00 258 HIS A CA 1
ATOM 2086 C C . HIS A 1 258 ? -4.882 6.251 -6.294 1.00 77.00 258 HIS A C 1
ATOM 2088 O O . HIS A 1 258 ? -5.166 5.552 -7.274 1.00 77.00 258 HIS A O 1
ATOM 2094 N N . ASP A 1 259 ? -5.022 7.578 -6.283 1.00 74.44 259 ASP A N 1
ATOM 2095 C CA . ASP A 1 259 ? -5.403 8.338 -7.470 1.00 74.44 259 ASP A CA 1
ATOM 2096 C C . ASP A 1 259 ? -4.378 8.114 -8.578 1.00 74.44 259 ASP A C 1
ATOM 2098 O O . ASP A 1 259 ? -3.174 8.056 -8.321 1.00 74.44 259 ASP A O 1
ATOM 2102 N N . SER A 1 260 ? -4.861 7.960 -9.814 1.00 68.56 260 SER A N 1
ATOM 2103 C CA . SER A 1 260 ? -3.969 7.729 -10.945 1.00 68.56 260 SER A CA 1
ATOM 2104 C C . SER A 1 260 ? -2.946 8.865 -11.028 1.00 68.56 260 SER A C 1
ATOM 2106 O O . SER A 1 260 ? -3.331 10.029 -10.932 1.00 68.56 260 SER A O 1
ATOM 2108 N N . PRO A 1 261 ? -1.656 8.554 -11.236 1.00 59.50 261 PRO A N 1
ATOM 2109 C CA . PRO A 1 261 ? -0.643 9.580 -11.431 1.00 59.50 261 PRO A CA 1
ATOM 2110 C C . PRO A 1 261 ? -0.821 10.308 -12.766 1.00 59.50 261 PRO A C 1
ATOM 2112 O O . PRO A 1 261 ? -0.159 11.314 -12.998 1.00 59.50 261 PRO A O 1
ATOM 2115 N N . VAL A 1 262 ? -1.692 9.799 -13.647 1.00 59.78 262 VAL A N 1
ATOM 2116 C CA . VAL A 1 262 ? -2.100 10.492 -14.865 1.00 59.78 262 VAL A CA 1
ATOM 2117 C C . VAL A 1 262 ? -2.872 11.746 -14.446 1.00 59.78 262 VAL A C 1
ATOM 2119 O O . VAL A 1 262 ? -3.922 11.609 -13.814 1.00 59.78 262 VAL A O 1
ATOM 2122 N N . PRO A 1 263 ? -2.385 12.956 -14.769 1.00 50.75 263 PRO A N 1
ATOM 2123 C CA . PRO A 1 263 ? -3.058 14.193 -14.394 1.00 50.75 263 PRO A CA 1
ATOM 2124 C C . PRO A 1 263 ? -4.523 14.196 -14.855 1.00 50.75 263 PRO A C 1
ATOM 2126 O O . PRO A 1 263 ? -4.808 13.871 -16.009 1.00 50.75 263 PRO A O 1
ATOM 2129 N N . ASP A 1 264 ? -5.451 14.566 -13.967 1.00 40.88 264 ASP A N 1
ATOM 2130 C CA . ASP A 1 264 ? -6.860 14.747 -14.326 1.00 40.88 264 ASP A CA 1
ATOM 2131 C C . ASP A 1 264 ? -7.005 16.007 -15.193 1.00 40.88 264 ASP A C 1
ATOM 2133 O O . ASP A 1 264 ? -6.858 17.138 -14.729 1.00 40.88 264 ASP A O 1
ATOM 2137 N N . LEU A 1 265 ? -7.260 15.807 -16.486 1.00 40.22 265 LEU A N 1
ATOM 2138 C CA . LEU A 1 265 ? -7.365 16.866 -17.496 1.00 40.22 265 LEU A CA 1
ATOM 2139 C C . LEU A 1 265 ? -8.765 17.512 -17.543 1.00 40.22 265 LEU A C 1
ATOM 2141 O O . LEU A 1 265 ? -9.093 18.213 -18.503 1.00 40.22 265 LEU A O 1
ATOM 2145 N N . ALA A 1 266 ? -9.610 17.301 -16.527 1.00 28.84 266 ALA A N 1
ATOM 2146 C CA . ALA A 1 266 ? -10.970 17.847 -16.453 1.00 28.84 266 ALA A CA 1
ATOM 2147 C C . ALA A 1 266 ? -11.054 19.393 -16.501 1.00 28.84 266 ALA A C 1
ATOM 2149 O O . ALA A 1 266 ? -12.133 19.936 -16.736 1.00 28.84 266 ALA A O 1
ATOM 2150 N N . GLY A 1 267 ? -9.934 20.110 -16.347 1.00 35.28 267 GLY A N 1
ATOM 2151 C CA . GLY A 1 267 ? -9.822 21.562 -16.561 1.00 35.28 267 GLY A CA 1
ATOM 2152 C C . GLY A 1 267 ? -9.786 22.012 -18.030 1.00 35.28 267 GLY A C 1
ATOM 2153 O O . GLY A 1 267 ? -9.633 23.203 -18.292 1.00 35.28 267 GLY A O 1
ATOM 2154 N N . GLY A 1 268 ? -9.938 21.083 -18.976 1.00 31.14 268 GLY A N 1
ATOM 2155 C CA . GLY A 1 268 ? -9.740 21.319 -20.402 1.00 31.14 268 GLY A CA 1
ATOM 2156 C C . GLY A 1 268 ? -8.369 20.815 -20.837 1.00 31.14 268 GLY A C 1
ATOM 2157 O O . GLY A 1 268 ? -7.356 21.067 -20.186 1.00 31.14 268 GLY A O 1
ATOM 2158 N N . LEU A 1 269 ? -8.350 20.070 -21.945 1.00 37.12 269 LEU A N 1
ATOM 2159 C CA . LEU A 1 269 ? -7.113 19.635 -22.588 1.00 37.12 269 LEU A CA 1
ATOM 2160 C C . LEU A 1 269 ? -6.297 20.888 -22.956 1.00 37.12 269 LEU A C 1
ATOM 2162 O O . LEU A 1 269 ? -6.900 21.837 -23.464 1.00 37.12 269 LEU A O 1
ATOM 2166 N N . PRO A 1 270 ? -4.964 20.918 -22.778 1.00 37.78 270 PRO A N 1
ATOM 2167 C CA . PRO A 1 270 ? -4.153 21.932 -23.443 1.00 37.78 270 PRO A CA 1
ATOM 2168 C C . PRO A 1 270 ? -4.487 21.933 -24.942 1.00 37.78 270 PRO A C 1
ATOM 2170 O O . PRO A 1 270 ? -4.493 20.873 -25.579 1.00 37.78 270 PRO A O 1
ATOM 2173 N N . GLU A 1 271 ? -4.839 23.103 -25.487 1.00 35.31 271 GLU A N 1
ATOM 2174 C CA . GLU A 1 271 ? -5.155 23.233 -26.909 1.00 35.31 271 GLU A CA 1
ATOM 2175 C C . GLU A 1 271 ? -3.955 22.768 -27.738 1.00 35.31 271 GLU A C 1
ATOM 2177 O O . GLU A 1 271 ? -2.806 23.114 -27.454 1.00 35.31 271 GLU A O 1
ATOM 2182 N N . ALA A 1 272 ? -4.223 21.960 -28.768 1.00 33.81 272 ALA A N 1
ATOM 2183 C CA . ALA A 1 272 ? -3.192 21.600 -29.727 1.00 33.81 272 ALA A CA 1
ATOM 2184 C C . ALA A 1 272 ? -2.630 22.893 -30.346 1.00 33.81 272 ALA A C 1
ATOM 2186 O O . ALA A 1 272 ? -3.420 23.780 -30.687 1.00 33.81 272 ALA A O 1
ATOM 2187 N N . PRO A 1 273 ? -1.303 23.019 -30.518 1.00 36.25 273 PRO A N 1
ATOM 2188 C CA . PRO A 1 273 ? -0.726 24.208 -31.124 1.00 36.25 273 PRO A CA 1
ATOM 2189 C C . PRO A 1 273 ? -1.379 24.500 -32.485 1.00 36.25 273 PRO A C 1
ATOM 2191 O O . PRO A 1 273 ? -1.732 23.556 -33.206 1.00 36.25 273 PRO A O 1
ATOM 2194 N N . PRO A 1 274 ? -1.517 25.777 -32.884 1.00 30.83 274 PRO A N 1
ATOM 2195 C CA . PRO A 1 274 ? -2.116 26.132 -34.164 1.00 30.83 274 PRO A CA 1
ATOM 2196 C C . PRO A 1 274 ? -1.450 25.374 -35.322 1.00 30.83 274 PRO A C 1
ATOM 2198 O O . PRO A 1 274 ? -0.243 25.480 -35.534 1.00 30.83 274 PRO A O 1
ATOM 2201 N N . GLY A 1 275 ? -2.242 24.593 -36.063 1.00 33.31 275 GLY A N 1
ATOM 2202 C CA . GLY A 1 275 ? -1.778 23.800 -37.209 1.00 33.31 275 GLY A CA 1
ATOM 2203 C C . GLY A 1 275 ? -1.517 22.313 -36.937 1.00 33.31 275 GLY A C 1
ATOM 2204 O O . GLY A 1 275 ? -1.271 21.575 -37.889 1.00 33.31 275 GLY A O 1
ATOM 2205 N N . LEU A 1 276 ? -1.619 21.839 -35.691 1.00 32.50 276 LEU A N 1
ATOM 2206 C CA . LEU A 1 276 ? -1.549 20.411 -35.358 1.00 32.50 276 LEU A CA 1
ATOM 2207 C C . LEU A 1 276 ? -2.943 19.808 -35.173 1.00 32.50 276 LEU A C 1
ATOM 2209 O O . LEU A 1 276 ? -3.827 20.399 -34.557 1.00 32.50 276 LEU A O 1
ATOM 2213 N N . ASN A 1 277 ? -3.138 18.598 -35.705 1.00 36.88 277 ASN A N 1
ATOM 2214 C CA . ASN A 1 277 ? -4.377 17.860 -35.499 1.00 36.88 277 ASN A CA 1
ATOM 2215 C C . ASN A 1 277 ? -4.457 17.420 -34.022 1.00 36.88 277 ASN A C 1
ATOM 2217 O O . ASN A 1 277 ? -3.593 16.653 -33.586 1.00 36.88 277 ASN A O 1
ATOM 2221 N N . PRO A 1 278 ? -5.486 17.838 -33.261 1.00 35.53 278 PRO A N 1
ATOM 2222 C CA . PRO A 1 278 ? -5.571 17.560 -31.828 1.00 35.53 278 PRO A CA 1
ATOM 2223 C C . PRO A 1 278 ? -5.562 16.071 -31.489 1.00 35.53 278 PRO A C 1
ATOM 2225 O O . PRO A 1 278 ? -5.039 15.674 -30.455 1.00 35.53 278 PRO A O 1
ATOM 2228 N N . ARG A 1 279 ? -6.097 15.228 -32.377 1.00 35.25 279 ARG A N 1
ATOM 2229 C CA . ARG A 1 279 ? -6.099 13.779 -32.187 1.00 35.25 279 ARG A CA 1
ATOM 2230 C C . ARG A 1 279 ? -4.694 13.187 -32.321 1.00 35.25 279 ARG A C 1
ATOM 2232 O O . ARG A 1 279 ? -4.323 12.352 -31.511 1.00 35.25 279 ARG A O 1
ATOM 2239 N N . VAL A 1 280 ? -3.910 13.666 -33.289 1.00 39.00 280 VAL A N 1
ATOM 2240 C CA . VAL A 1 280 ? -2.528 13.215 -33.536 1.00 39.00 280 VAL A CA 1
ATOM 2241 C C . VAL A 1 280 ? -1.593 13.672 -32.416 1.00 39.00 280 VAL A C 1
ATOM 2243 O O . VAL A 1 280 ? -0.796 12.880 -31.940 1.00 39.00 280 VAL A O 1
ATOM 2246 N N . TRP A 1 281 ? -1.733 14.913 -31.938 1.00 43.03 281 TRP A N 1
ATOM 2247 C CA . TRP A 1 281 ? -0.984 15.447 -30.789 1.00 43.03 281 TRP A CA 1
ATOM 2248 C C . TRP A 1 281 ? -1.106 14.555 -29.540 1.00 43.03 281 TRP A C 1
ATOM 2250 O O . TRP A 1 281 ? -0.112 14.202 -28.906 1.00 43.03 281 TRP A O 1
ATOM 2260 N N . TRP A 1 282 ? -2.330 14.125 -29.234 1.00 40.22 282 TRP A N 1
ATOM 2261 C CA . TRP A 1 282 ? -2.598 13.225 -28.116 1.00 40.22 282 TRP A CA 1
ATOM 2262 C C . TRP A 1 282 ? -2.163 11.781 -28.376 1.00 40.22 282 TRP A C 1
ATOM 2264 O O . TRP A 1 282 ? -1.683 11.119 -27.458 1.00 40.22 282 TRP A O 1
ATOM 2274 N N . GLU A 1 283 ? -2.296 11.294 -29.612 1.00 39.25 283 GLU A N 1
ATOM 2275 C CA . GLU A 1 283 ? -1.764 9.993 -30.024 1.00 39.25 283 GLU A CA 1
ATOM 2276 C C . GLU A 1 283 ? -0.234 9.962 -29.858 1.00 39.25 283 GLU A C 1
ATOM 2278 O O . GLU A 1 283 ? 0.271 9.000 -29.307 1.00 39.25 283 GLU A O 1
ATOM 2283 N N . THR A 1 284 ? 0.507 11.036 -30.147 1.00 39.94 284 THR A N 1
ATOM 2284 C CA . THR A 1 284 ? 1.973 11.099 -29.959 1.00 39.94 284 THR A CA 1
ATOM 2285 C C . THR A 1 284 ? 2.415 11.063 -28.487 1.00 39.94 284 THR A C 1
ATOM 2287 O O . THR A 1 284 ? 3.360 10.345 -28.155 1.00 39.94 284 THR A O 1
ATOM 2290 N N . LEU A 1 285 ? 1.718 11.766 -27.583 1.00 37.47 285 LEU A N 1
ATOM 2291 C CA . LEU A 1 285 ? 1.995 11.732 -26.134 1.00 37.47 285 LEU A CA 1
ATOM 2292 C C . LEU A 1 285 ? 1.639 10.378 -25.501 1.00 37.47 285 LEU A C 1
ATOM 2294 O O . LEU A 1 285 ? 2.362 9.875 -24.642 1.00 37.47 285 LEU A O 1
ATOM 2298 N N . ARG A 1 286 ? 0.539 9.764 -25.948 1.00 36.97 286 ARG A N 1
ATOM 2299 C CA . ARG A 1 286 ? 0.109 8.427 -25.516 1.00 36.97 286 ARG A CA 1
ATOM 2300 C C . ARG A 1 286 ? 0.980 7.317 -26.109 1.00 36.97 286 ARG A C 1
ATOM 2302 O O . ARG A 1 286 ? 1.258 6.315 -25.447 1.00 36.97 286 ARG A O 1
ATOM 2309 N N . ASP A 1 287 ? 1.422 7.492 -27.349 1.00 36.06 287 ASP A N 1
ATOM 2310 C CA . ASP A 1 287 ? 2.097 6.467 -28.141 1.00 36.06 287 ASP A CA 1
ATOM 2311 C C . ASP A 1 287 ? 3.629 6.623 -28.118 1.00 36.06 287 ASP A C 1
ATOM 2313 O O . ASP A 1 287 ? 4.311 5.801 -28.722 1.00 36.06 287 ASP A O 1
ATOM 2317 N N . GLY A 1 288 ? 4.191 7.582 -27.357 1.00 40.09 288 GLY A N 1
ATOM 2318 C CA . GLY A 1 288 ? 5.622 7.695 -27.011 1.00 40.09 288 GLY A CA 1
ATOM 2319 C C . GLY A 1 288 ? 6.578 7.429 -28.177 1.00 40.09 288 GLY A C 1
ATOM 2320 O O . GLY A 1 288 ? 7.573 6.721 -28.018 1.00 40.09 288 GLY A O 1
ATOM 2321 N N . ALA A 1 289 ? 6.210 7.885 -29.371 1.00 36.81 289 ALA A N 1
ATOM 2322 C CA . ALA A 1 289 ? 6.846 7.493 -30.614 1.00 36.81 289 ALA A CA 1
ATOM 2323 C C . ALA A 1 289 ? 7.585 8.688 -31.204 1.00 36.81 289 ALA A C 1
ATOM 2325 O O . ALA A 1 289 ? 7.035 9.377 -32.052 1.00 36.81 289 ALA A O 1
ATOM 2326 N N . LEU A 1 290 ? 8.818 8.909 -30.739 1.00 32.66 290 LEU A N 1
ATOM 2327 C CA . LEU A 1 290 ? 9.999 9.300 -31.524 1.00 32.66 290 LEU A CA 1
ATOM 2328 C C . LEU A 1 290 ? 11.182 9.516 -30.563 1.00 32.66 290 LEU A C 1
ATOM 2330 O O . LEU A 1 290 ? 11.051 10.161 -29.529 1.00 32.66 290 LEU A O 1
ATOM 2334 N N . ARG A 1 291 ? 12.337 8.918 -30.884 1.00 38.31 291 ARG A N 1
ATOM 2335 C CA . ARG A 1 291 ? 13.605 9.156 -30.176 1.00 38.31 291 ARG A CA 1
ATOM 2336 C C . ARG A 1 291 ? 14.201 10.476 -30.689 1.00 38.31 291 ARG A C 1
ATOM 2338 O O . ARG A 1 291 ? 14.437 10.539 -31.897 1.00 38.31 291 ARG A O 1
ATOM 2345 N N . PRO A 1 292 ? 14.493 11.474 -29.840 1.00 37.53 292 PRO A N 1
ATOM 2346 C CA . PRO A 1 292 ? 15.378 12.572 -30.220 1.00 37.53 292 PRO A CA 1
ATOM 2347 C C . PRO A 1 292 ? 16.793 12.016 -30.437 1.00 37.53 292 PRO A C 1
ATOM 2349 O O . PRO A 1 292 ? 17.209 11.099 -29.725 1.00 37.53 292 PRO A O 1
ATOM 2352 N N . ASP A 1 293 ? 17.527 12.516 -31.429 1.00 37.12 293 ASP A N 1
ATOM 2353 C CA . ASP A 1 293 ? 18.920 12.111 -31.643 1.00 37.12 293 ASP A CA 1
ATOM 2354 C C . ASP A 1 293 ? 19.883 12.785 -30.642 1.00 37.12 293 ASP A C 1
ATOM 2356 O O . ASP A 1 293 ? 19.515 13.704 -29.909 1.00 37.12 293 ASP A O 1
ATOM 2360 N N . GLU A 1 294 ? 21.133 12.315 -30.581 1.00 39.59 294 GLU A N 1
ATOM 2361 C CA . GLU A 1 294 ? 22.120 12.786 -29.591 1.00 39.59 294 GLU A CA 1
ATOM 2362 C C . GLU A 1 294 ? 22.471 14.274 -29.760 1.00 39.59 294 GLU A C 1
ATOM 2364 O O . GLU A 1 294 ? 22.803 14.949 -28.788 1.00 39.59 294 GLU A O 1
ATOM 2369 N N . ALA A 1 295 ? 22.346 14.817 -30.975 1.00 39.66 295 ALA A N 1
ATOM 2370 C CA . ALA A 1 295 ? 22.511 16.248 -31.217 1.00 39.66 295 ALA A CA 1
ATOM 2371 C C . ALA A 1 295 ? 21.368 17.052 -30.576 1.00 39.66 295 ALA A C 1
ATOM 2373 O O . ALA A 1 295 ? 21.615 18.075 -29.934 1.00 39.66 295 ALA A O 1
ATOM 2374 N N . THR A 1 296 ? 20.140 16.539 -30.667 1.00 37.47 296 THR A N 1
ATOM 2375 C CA . THR A 1 296 ? 18.955 17.111 -30.020 1.00 37.47 296 THR A CA 1
ATOM 2376 C C . THR A 1 296 ? 19.065 17.035 -28.493 1.00 37.47 296 THR A C 1
ATOM 2378 O O . THR A 1 296 ? 18.833 18.029 -27.807 1.00 37.47 296 THR A O 1
ATOM 2381 N N . LEU A 1 297 ? 19.504 15.899 -27.939 1.00 36.81 297 LEU A N 1
ATOM 2382 C CA . LEU A 1 297 ? 19.722 15.745 -26.493 1.00 36.81 297 LEU A CA 1
ATOM 2383 C C . LEU A 1 297 ? 20.862 16.641 -25.975 1.00 36.81 297 LEU A C 1
ATOM 2385 O O . LEU A 1 297 ? 20.740 17.225 -24.899 1.00 36.81 297 LEU A O 1
ATOM 2389 N N . SER A 1 298 ? 21.942 16.815 -26.745 1.00 40.94 298 SER A N 1
ATOM 2390 C CA . SER A 1 298 ? 23.038 17.736 -26.408 1.00 40.94 298 SER A CA 1
ATOM 2391 C C . SER A 1 298 ? 22.575 19.195 -26.382 1.00 40.94 298 SER A C 1
ATOM 2393 O O . SER A 1 298 ? 22.904 19.921 -25.447 1.00 40.94 298 SER A O 1
ATOM 2395 N N . ALA A 1 299 ? 21.764 19.616 -27.356 1.00 39.06 299 ALA A N 1
ATOM 2396 C CA . ALA A 1 299 ? 21.224 20.973 -27.413 1.00 39.06 299 ALA A CA 1
ATOM 2397 C C . ALA A 1 299 ? 20.250 21.263 -26.255 1.00 39.06 299 ALA A C 1
ATOM 2399 O O . ALA A 1 299 ? 20.296 22.344 -25.668 1.00 39.06 299 ALA A O 1
ATOM 2400 N N . VAL A 1 300 ? 19.424 20.284 -25.865 1.00 37.06 300 VAL A N 1
ATOM 2401 C CA . VAL A 1 300 ? 18.532 20.386 -24.695 1.00 37.06 300 VAL A CA 1
ATOM 2402 C C . VAL A 1 300 ? 19.334 20.480 -23.391 1.00 37.06 300 VAL A C 1
ATOM 2404 O O . VAL A 1 300 ? 19.029 21.323 -22.548 1.00 37.06 300 VAL A O 1
ATOM 2407 N N . ARG A 1 301 ? 20.406 19.688 -23.230 1.00 43.31 301 ARG A N 1
ATOM 2408 C CA . ARG A 1 301 ? 21.304 19.774 -22.060 1.00 43.31 301 ARG A CA 1
ATOM 2409 C C . ARG A 1 301 ? 22.013 21.130 -21.971 1.00 43.31 301 ARG A C 1
ATOM 2411 O O . ARG A 1 301 ? 22.128 21.674 -20.874 1.00 43.31 301 ARG A O 1
ATOM 2418 N N . ASP A 1 302 ? 22.459 21.695 -23.092 1.00 42.06 302 ASP A N 1
ATOM 2419 C CA . ASP A 1 302 ? 23.110 23.012 -23.118 1.00 42.06 302 ASP A CA 1
ATOM 2420 C C . ASP A 1 302 ? 22.122 24.154 -22.812 1.00 42.06 302 ASP A C 1
ATOM 2422 O O . ASP A 1 302 ? 22.472 25.116 -22.124 1.00 42.06 302 ASP A O 1
ATOM 2426 N N . GLN A 1 303 ? 20.860 24.024 -23.232 1.00 38.00 303 GLN A N 1
ATOM 2427 C CA . GLN A 1 303 ? 19.804 24.989 -22.914 1.00 38.00 303 GLN A CA 1
ATOM 2428 C C . GLN A 1 303 ? 19.300 24.887 -21.465 1.00 38.00 303 GLN A C 1
ATOM 2430 O O . GLN A 1 303 ? 19.064 25.920 -20.839 1.00 38.00 303 GLN A O 1
ATOM 2435 N N . LEU A 1 304 ? 19.213 23.683 -20.888 1.00 37.78 304 LEU A N 1
ATOM 2436 C CA . LEU A 1 304 ? 18.921 23.492 -19.460 1.00 37.78 304 LEU A CA 1
ATOM 2437 C C . LEU A 1 304 ? 20.031 24.075 -18.575 1.00 37.78 304 LEU A C 1
ATOM 2439 O O . LEU A 1 304 ? 19.729 24.745 -17.593 1.00 37.78 304 LEU A O 1
ATOM 2443 N N . ARG A 1 305 ? 21.306 23.935 -18.969 1.00 44.34 305 ARG A N 1
ATOM 2444 C CA . ARG A 1 305 ? 22.434 24.596 -18.285 1.00 44.34 305 ARG A CA 1
ATOM 2445 C C . ARG A 1 305 ? 22.356 26.119 -18.370 1.00 44.34 305 ARG A C 1
ATOM 2447 O O . ARG A 1 305 ? 22.639 26.797 -17.387 1.00 44.34 305 ARG A O 1
ATOM 2454 N N . ALA A 1 306 ? 21.947 26.669 -19.514 1.00 39.28 306 ALA A N 1
ATOM 2455 C CA . ALA A 1 306 ? 21.732 28.109 -19.664 1.00 39.28 306 ALA A CA 1
ATOM 2456 C C . ALA A 1 306 ? 20.548 28.616 -18.816 1.00 39.28 306 ALA A C 1
ATOM 2458 O O . ALA A 1 306 ? 20.597 29.729 -18.292 1.00 39.28 306 ALA A O 1
ATOM 2459 N N . PHE A 1 307 ? 19.508 27.795 -18.639 1.00 38.69 307 PHE A N 1
ATOM 2460 C CA . PHE A 1 307 ? 18.366 28.093 -17.775 1.00 38.69 307 PHE A CA 1
ATOM 2461 C C . PHE A 1 307 ? 18.725 28.005 -16.285 1.00 38.69 307 PHE A C 1
ATOM 2463 O O . PHE A 1 307 ? 18.381 28.906 -15.525 1.00 38.69 307 PHE A O 1
ATOM 2470 N N . GLU A 1 308 ? 19.478 26.985 -15.866 1.00 41.56 308 GLU A N 1
ATOM 2471 C CA . GLU A 1 308 ? 20.021 26.875 -14.507 1.00 41.56 308 GLU A CA 1
ATOM 2472 C C . GLU A 1 308 ? 20.959 28.043 -14.174 1.00 41.56 308 GLU A C 1
ATOM 2474 O O . GLU A 1 308 ? 20.868 28.598 -13.081 1.00 41.56 308 GLU A O 1
ATOM 2479 N N . GLU A 1 309 ? 21.800 28.480 -15.118 1.00 40.22 309 GLU A N 1
ATOM 2480 C CA . GLU A 1 309 ? 22.665 29.655 -14.958 1.00 40.22 309 GLU A CA 1
ATOM 2481 C C . GLU A 1 309 ? 21.849 30.957 -14.870 1.00 40.22 309 GLU A C 1
ATOM 2483 O O . GLU A 1 309 ? 22.107 31.793 -14.005 1.00 40.22 309 GLU A O 1
ATOM 2488 N N . ALA A 1 310 ? 20.793 31.113 -15.677 1.00 38.53 310 ALA A N 1
ATOM 2489 C CA . ALA A 1 310 ? 19.865 32.243 -15.572 1.00 38.53 310 ALA A CA 1
ATOM 2490 C C . ALA A 1 310 ? 19.110 32.250 -14.228 1.00 38.53 310 ALA A C 1
ATOM 2492 O O . ALA A 1 310 ? 18.972 33.299 -13.598 1.00 38.53 310 ALA A O 1
ATOM 2493 N N . HIS A 1 311 ? 18.688 31.083 -13.739 1.00 39.88 311 HIS A N 1
ATOM 2494 C CA . HIS A 1 311 ? 18.040 30.915 -12.437 1.00 39.88 311 HIS A CA 1
ATOM 2495 C C . HIS A 1 311 ? 19.011 31.208 -11.276 1.00 39.88 311 HIS A C 1
ATOM 2497 O O . HIS A 1 311 ? 18.640 31.836 -10.281 1.00 39.88 311 HIS A O 1
ATOM 2503 N N . ARG A 1 312 ? 20.288 30.832 -11.426 1.00 41.34 312 ARG A N 1
ATOM 2504 C CA . ARG A 1 312 ? 21.386 31.152 -10.501 1.00 41.34 312 ARG A CA 1
ATOM 2505 C C . ARG A 1 312 ? 21.699 32.653 -10.471 1.00 41.34 312 ARG A C 1
ATOM 2507 O O . ARG A 1 312 ? 21.943 33.197 -9.397 1.00 41.34 312 ARG A O 1
ATOM 2514 N N . LEU A 1 313 ? 21.625 33.336 -11.615 1.00 36.78 313 LEU A N 1
ATOM 2515 C CA . LEU A 1 313 ? 21.772 34.793 -11.738 1.00 36.78 313 LEU A CA 1
ATOM 2516 C C . LEU A 1 313 ? 20.555 35.566 -11.190 1.00 36.78 313 LEU A C 1
ATOM 2518 O O . LEU A 1 313 ? 20.725 36.652 -10.632 1.00 36.78 313 LEU A O 1
ATOM 2522 N N . MET A 1 314 ? 19.345 34.997 -11.264 1.00 38.19 314 MET A N 1
ATOM 2523 C CA . MET A 1 314 ? 18.151 35.539 -10.597 1.00 38.19 314 MET A CA 1
ATOM 2524 C C . MET A 1 314 ? 18.235 35.420 -9.069 1.00 38.19 314 MET A C 1
ATOM 2526 O O . MET A 1 314 ? 17.894 36.367 -8.365 1.00 38.19 314 MET A O 1
ATOM 2530 N N . ALA A 1 315 ? 18.778 34.314 -8.547 1.00 37.91 315 ALA A N 1
ATOM 2531 C CA . ALA A 1 315 ? 19.063 34.154 -7.117 1.00 37.91 315 ALA A CA 1
ATOM 2532 C C . ALA 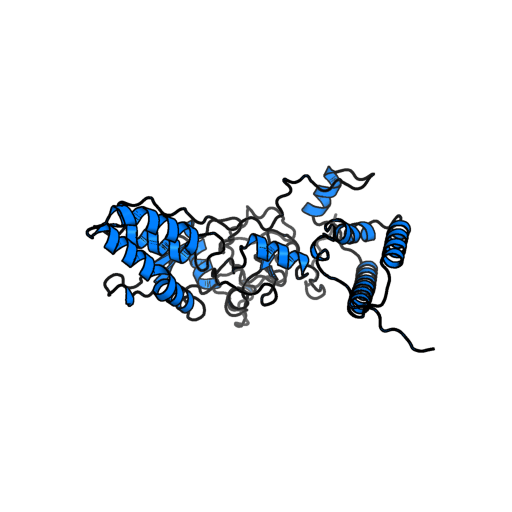A 1 315 ? 20.160 35.113 -6.597 1.00 37.91 315 ALA A C 1
ATOM 2534 O O . ALA A 1 315 ? 20.262 35.338 -5.392 1.00 37.91 315 ALA A O 1
ATOM 2535 N N . LEU A 1 316 ? 20.959 35.696 -7.500 1.00 34.22 316 LEU A N 1
ATOM 2536 C CA . LEU A 1 316 ? 22.000 36.693 -7.220 1.00 34.22 316 LEU A CA 1
ATOM 2537 C C . LEU A 1 316 ? 21.565 38.143 -7.536 1.00 34.22 316 LEU A C 1
ATOM 2539 O O . LEU A 1 316 ? 22.377 39.058 -7.415 1.00 34.22 316 LEU A O 1
ATOM 2543 N N . GLY A 1 317 ? 20.293 38.370 -7.899 1.00 41.28 317 GLY A N 1
ATOM 2544 C CA . GLY A 1 317 ? 19.684 39.704 -8.018 1.00 41.28 317 GLY A CA 1
ATOM 2545 C C . GLY A 1 317 ? 20.007 40.497 -9.295 1.00 41.28 317 GLY A C 1
ATOM 2546 O O . GLY A 1 317 ? 19.942 41.723 -9.268 1.00 41.28 317 GLY A O 1
ATOM 2547 N N . GLY A 1 318 ? 20.385 39.838 -10.399 1.00 45.38 318 GLY A N 1
ATOM 2548 C CA . GLY A 1 318 ? 21.101 40.505 -11.497 1.00 45.38 318 GLY A CA 1
ATOM 2549 C C . GLY A 1 318 ? 20.343 40.988 -12.747 1.00 45.38 318 GLY A C 1
ATOM 2550 O O . GLY A 1 318 ? 20.925 41.790 -13.474 1.00 45.38 318 GLY A O 1
ATOM 2551 N N . LEU A 1 319 ? 19.117 40.547 -13.074 1.00 40.50 319 LEU A N 1
ATOM 2552 C CA . LEU A 1 319 ? 18.479 40.931 -14.356 1.00 40.50 319 LEU A CA 1
ATOM 2553 C C . LEU A 1 319 ? 16.987 41.278 -14.246 1.00 40.50 319 LEU A C 1
ATOM 2555 O O . LEU A 1 319 ? 16.216 40.582 -13.591 1.00 40.50 319 LEU A O 1
ATOM 2559 N N . LEU A 1 320 ? 16.605 42.374 -14.920 1.00 49.00 320 LEU A N 1
ATOM 2560 C CA . LEU A 1 320 ? 15.250 42.934 -14.951 1.00 49.00 320 LEU A CA 1
ATOM 2561 C C . LEU A 1 320 ? 14.283 42.080 -15.807 1.00 49.00 320 LEU A C 1
ATOM 2563 O O . LEU A 1 320 ? 14.696 41.571 -16.855 1.00 49.00 320 LEU A O 1
ATOM 2567 N N . PRO A 1 321 ? 12.992 41.987 -15.420 1.00 46.75 321 PRO A N 1
ATOM 2568 C CA . PRO A 1 321 ? 11.982 41.119 -16.048 1.00 46.75 321 PRO A CA 1
ATOM 2569 C C . PRO A 1 321 ? 11.827 41.269 -17.571 1.00 46.75 321 PRO A C 1
ATOM 2571 O O . PRO A 1 321 ? 11.623 40.280 -18.274 1.00 46.75 321 PRO A O 1
ATOM 2574 N N . ASP A 1 322 ? 11.989 42.481 -18.105 1.00 43.00 322 ASP A N 1
ATOM 2575 C CA . ASP A 1 322 ? 11.729 42.776 -19.521 1.00 43.00 322 ASP A CA 1
ATOM 2576 C C . ASP A 1 322 ? 12.779 42.173 -20.471 1.00 43.00 322 ASP A C 1
ATOM 2578 O O . ASP A 1 322 ? 12.471 41.812 -21.607 1.00 43.00 322 ASP A O 1
ATOM 2582 N N . ALA A 1 323 ? 14.023 42.005 -20.007 1.00 41.12 323 ALA A N 1
ATOM 2583 C CA . ALA A 1 323 ? 15.084 41.370 -20.792 1.00 41.12 323 ALA A CA 1
ATOM 2584 C C . ALA A 1 323 ? 14.903 39.843 -20.875 1.00 41.12 323 ALA A C 1
ATOM 2586 O O . ALA A 1 323 ? 15.237 39.227 -21.891 1.00 41.12 323 ALA A O 1
ATOM 2587 N N . VAL A 1 324 ? 14.332 39.241 -19.826 1.00 42.59 324 VAL A N 1
ATOM 2588 C CA . VAL A 1 324 ? 13.975 37.816 -19.779 1.00 42.59 324 VAL A CA 1
ATOM 2589 C C . VAL A 1 324 ? 12.804 37.542 -20.721 1.00 42.59 324 VAL A C 1
ATOM 2591 O O . VAL A 1 324 ? 12.856 36.591 -21.501 1.00 42.59 324 VAL A O 1
ATOM 2594 N N . GLU A 1 325 ? 11.801 38.421 -20.732 1.00 43.47 325 GLU A N 1
ATOM 2595 C CA . GLU A 1 325 ? 10.653 38.303 -21.632 1.00 43.47 325 GLU A CA 1
ATOM 2596 C C . GLU A 1 325 ? 11.047 38.520 -23.101 1.00 43.47 325 GLU A C 1
ATOM 2598 O O . GLU A 1 325 ? 10.650 37.746 -23.972 1.00 43.47 325 GLU A O 1
ATOM 2603 N N . ALA A 1 326 ? 11.919 39.490 -23.392 1.00 45.47 326 ALA A N 1
ATOM 2604 C CA . ALA A 1 326 ? 12.445 39.695 -24.742 1.00 45.47 326 ALA A CA 1
ATOM 2605 C C . ALA A 1 326 ? 13.257 38.486 -25.246 1.00 45.47 326 ALA A C 1
ATOM 2607 O O . ALA A 1 326 ? 13.149 38.105 -26.415 1.00 45.47 326 ALA A O 1
ATOM 2608 N N . ARG A 1 327 ? 14.037 37.835 -24.368 1.00 43.94 327 ARG A N 1
ATOM 2609 C CA . ARG A 1 327 ? 14.794 36.626 -24.726 1.00 43.94 327 ARG A CA 1
ATOM 2610 C C . ARG A 1 327 ? 13.884 35.409 -24.900 1.00 43.94 327 ARG A C 1
ATOM 2612 O O . ARG A 1 327 ? 14.123 34.628 -25.817 1.00 43.94 327 ARG A O 1
ATOM 2619 N N . ARG A 1 328 ? 12.820 35.289 -24.097 1.00 43.16 328 ARG A N 1
ATOM 2620 C CA . ARG A 1 328 ? 11.760 34.277 -24.244 1.00 43.16 328 ARG A CA 1
ATOM 2621 C C . ARG A 1 328 ? 11.064 34.400 -25.599 1.00 43.16 328 ARG A C 1
ATOM 2623 O O . ARG A 1 328 ? 10.927 33.408 -26.306 1.00 43.16 328 ARG A O 1
ATOM 2630 N N . VAL A 1 329 ? 10.683 35.616 -25.990 1.00 44.69 329 VAL A N 1
ATOM 2631 C CA . VAL A 1 329 ? 10.032 35.893 -27.280 1.00 44.69 329 VAL A CA 1
ATOM 2632 C C . VAL A 1 329 ? 10.969 35.606 -28.460 1.00 44.69 329 VAL A C 1
ATOM 2634 O O . VAL A 1 329 ? 10.532 35.016 -29.446 1.00 44.69 329 VAL A O 1
ATOM 2637 N N . ALA A 1 330 ? 12.258 35.942 -28.351 1.00 45.31 330 ALA A N 1
ATOM 2638 C CA . ALA A 1 330 ? 13.252 35.620 -29.379 1.00 45.31 330 ALA A CA 1
ATOM 2639 C C . ALA A 1 330 ? 13.484 34.102 -29.530 1.00 45.31 330 ALA A C 1
ATOM 2641 O O . ALA A 1 330 ? 13.521 33.604 -30.650 1.00 45.31 330 ALA A O 1
ATOM 2642 N N . LEU A 1 331 ? 13.550 33.356 -28.420 1.00 39.75 331 LEU A N 1
ATOM 2643 C CA . LEU A 1 331 ? 13.649 31.887 -28.414 1.00 39.75 331 LEU A CA 1
ATOM 2644 C C . LEU A 1 331 ? 12.412 31.213 -29.027 1.00 39.75 331 LEU A C 1
ATOM 2646 O O . LEU A 1 331 ? 12.541 30.250 -29.776 1.00 39.75 331 LEU A O 1
ATOM 2650 N N . ILE A 1 332 ? 11.216 31.741 -28.753 1.00 39.69 332 ILE A N 1
ATOM 2651 C CA . ILE A 1 332 ? 9.956 31.266 -29.349 1.00 39.69 332 ILE A CA 1
ATOM 2652 C C . ILE A 1 332 ? 9.925 31.522 -30.865 1.00 39.69 332 ILE A C 1
ATOM 2654 O O . ILE A 1 332 ? 9.379 30.712 -31.613 1.00 39.69 332 ILE A O 1
ATOM 2658 N N . ALA A 1 333 ? 10.514 32.629 -31.327 1.00 39.84 333 ALA A N 1
ATOM 2659 C CA . ALA A 1 333 ? 10.606 32.961 -32.747 1.00 39.84 333 ALA A CA 1
ATOM 2660 C C . ALA A 1 333 ? 11.655 32.108 -33.490 1.00 39.84 333 ALA A C 1
ATOM 2662 O O . ALA A 1 333 ? 11.380 31.646 -34.594 1.00 39.84 333 ALA A O 1
ATOM 2663 N N . GLU A 1 334 ? 12.815 31.840 -32.879 1.00 40.66 334 GLU A N 1
ATOM 2664 C CA . GLU A 1 334 ? 13.856 30.952 -33.432 1.00 40.66 334 GLU A CA 1
ATOM 2665 C C . GLU A 1 334 ? 13.405 29.474 -33.481 1.00 40.66 334 GLU A C 1
ATOM 2667 O O . GLU A 1 334 ? 13.835 28.720 -34.349 1.00 40.66 334 GLU A O 1
ATOM 2672 N N . ALA A 1 335 ? 12.468 29.065 -32.617 1.00 35.94 335 ALA A N 1
ATOM 2673 C CA . ALA A 1 335 ? 11.914 27.708 -32.538 1.00 35.94 335 ALA A CA 1
ATOM 2674 C C . ALA A 1 335 ? 10.883 27.343 -33.632 1.00 35.94 335 ALA A C 1
ATOM 2676 O O . ALA A 1 335 ? 10.314 26.246 -33.612 1.00 35.94 335 ALA A O 1
ATOM 2677 N N . GLN A 1 336 ? 10.578 28.239 -34.577 1.00 37.97 336 GLN A N 1
ATOM 2678 C CA . GLN A 1 336 ? 9.509 28.000 -35.555 1.00 37.97 336 GLN A CA 1
ATOM 2679 C C . GLN A 1 336 ? 9.853 26.983 -36.659 1.00 37.97 336 GLN A C 1
ATOM 2681 O O . GLN A 1 336 ? 8.916 26.498 -37.296 1.00 37.97 336 GLN A O 1
ATOM 2686 N N . GLU A 1 337 ? 11.112 26.567 -36.833 1.00 40.06 337 GLU A N 1
ATOM 2687 C CA . GLU A 1 337 ? 11.517 25.638 -37.909 1.00 40.06 337 GLU A CA 1
ATOM 2688 C C . GLU A 1 337 ? 11.869 24.208 -37.455 1.00 40.06 337 GLU A C 1
ATOM 2690 O O . GLU A 1 337 ? 12.066 23.346 -38.309 1.00 40.06 337 GLU A O 1
ATOM 2695 N N . ASP A 1 338 ? 11.863 23.907 -36.149 1.00 41.97 338 ASP A N 1
ATOM 2696 C CA . ASP A 1 338 ? 12.218 22.574 -35.636 1.00 41.97 338 ASP A CA 1
ATOM 2697 C C . ASP A 1 338 ? 11.145 21.999 -34.689 1.00 41.97 338 ASP A C 1
ATOM 2699 O O . ASP A 1 338 ? 10.756 22.604 -33.687 1.00 41.97 338 ASP A O 1
ATOM 2703 N N . GLN A 1 339 ? 10.636 20.815 -35.039 1.00 39.56 339 GLN A N 1
ATOM 2704 C CA . GLN A 1 339 ? 9.531 20.124 -34.372 1.00 39.56 339 GLN A CA 1
ATOM 2705 C C . GLN A 1 339 ? 9.914 19.567 -32.991 1.00 39.56 339 GLN A C 1
ATOM 2707 O O . GLN A 1 339 ? 9.043 19.490 -32.127 1.00 39.56 339 GLN A O 1
ATOM 2712 N N . ALA A 1 340 ? 11.190 19.250 -32.746 1.00 34.59 340 ALA A N 1
ATOM 2713 C CA . ALA A 1 340 ? 11.648 18.706 -31.465 1.00 34.59 340 ALA A CA 1
ATOM 2714 C C . ALA A 1 340 ? 11.774 19.791 -30.376 1.00 34.59 340 ALA A C 1
ATOM 2716 O O . ALA A 1 340 ? 11.485 19.545 -29.206 1.00 34.59 340 ALA A O 1
ATOM 2717 N N . LEU A 1 341 ? 12.099 21.033 -30.762 1.00 38.25 341 LEU A N 1
ATOM 2718 C CA . LEU A 1 341 ? 12.163 22.179 -29.842 1.00 38.25 341 LEU A CA 1
ATOM 2719 C C . LEU A 1 341 ? 10.778 22.557 -29.273 1.00 38.25 341 LEU A C 1
ATOM 2721 O O . LEU A 1 341 ? 10.664 23.087 -28.166 1.00 38.25 341 LEU A O 1
ATOM 2725 N N . ARG A 1 342 ? 9.707 22.259 -30.023 1.00 43.16 342 ARG A N 1
ATOM 2726 C CA . ARG A 1 342 ? 8.312 22.542 -29.640 1.00 43.16 342 ARG A CA 1
ATOM 2727 C C . ARG A 1 342 ? 7.823 21.661 -28.492 1.00 43.16 342 ARG A C 1
ATOM 2729 O O . ARG A 1 342 ? 6.988 22.108 -27.712 1.00 43.16 342 ARG A O 1
ATOM 2736 N N . GLU A 1 343 ? 8.363 20.453 -28.359 1.00 39.19 343 GLU A N 1
ATOM 2737 C CA . GLU A 1 343 ? 8.000 19.510 -27.296 1.00 39.19 343 GLU A CA 1
ATOM 2738 C C . GLU A 1 343 ? 8.627 19.907 -25.946 1.00 39.19 343 GLU A C 1
ATOM 2740 O O . GLU A 1 343 ? 7.980 19.765 -24.909 1.00 39.19 343 GLU A O 1
ATOM 2745 N N . CYS A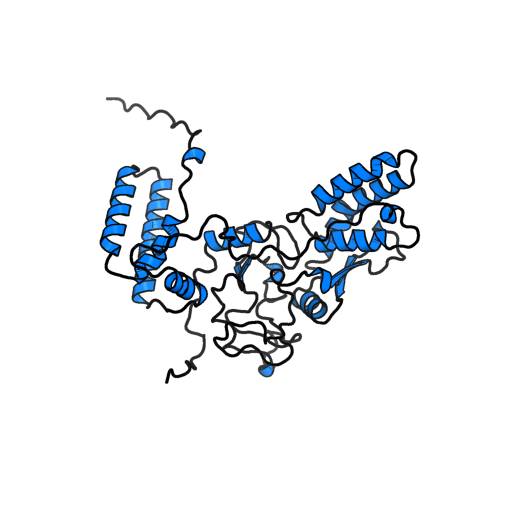 1 344 ? 9.810 20.538 -25.948 1.00 34.34 344 CYS A N 1
ATOM 2746 C CA . CYS A 1 344 ? 10.418 21.115 -24.741 1.00 34.34 344 CYS A CA 1
ATOM 2747 C C . CYS A 1 344 ? 9.712 22.397 -24.250 1.00 34.34 344 CYS A C 1
ATOM 2749 O O . CYS A 1 344 ? 9.649 22.641 -23.047 1.00 34.34 344 CYS A O 1
ATOM 2751 N N . LEU A 1 345 ? 9.131 23.214 -25.138 1.00 37.47 345 LEU A N 1
ATOM 2752 C CA . LEU A 1 345 ? 8.443 24.464 -24.761 1.00 37.47 345 LEU A CA 1
ATOM 2753 C C . LEU A 1 345 ? 7.088 24.246 -24.056 1.00 37.47 345 LEU A C 1
ATOM 2755 O O . LEU A 1 345 ? 6.631 25.127 -23.323 1.00 37.47 345 LEU A O 1
ATOM 2759 N N . VAL A 1 346 ? 6.475 23.064 -24.198 1.00 38.19 346 VAL A N 1
ATOM 2760 C CA . VAL A 1 346 ? 5.270 22.654 -23.445 1.00 38.19 346 VAL A CA 1
ATOM 2761 C C . VAL A 1 346 ? 5.527 22.640 -21.933 1.00 38.19 346 VAL A C 1
ATOM 2763 O O . VAL A 1 346 ? 4.626 22.945 -21.152 1.00 38.19 346 VAL A O 1
ATOM 2766 N N . PHE A 1 347 ? 6.774 22.398 -21.520 1.00 34.56 347 PHE A N 1
ATOM 2767 C CA . PHE A 1 347 ? 7.213 22.464 -20.127 1.00 34.56 347 PHE A CA 1
ATOM 2768 C C . PHE A 1 347 ? 7.172 23.893 -19.547 1.00 34.56 347 PHE A C 1
ATOM 2770 O O . PHE A 1 347 ? 6.855 24.071 -18.374 1.00 34.56 347 PHE A O 1
ATOM 2777 N N . LEU A 1 348 ? 7.430 24.925 -20.363 1.00 33.22 348 LEU A N 1
ATOM 2778 C CA . LEU A 1 348 ? 7.417 26.334 -19.935 1.00 33.22 348 LEU A CA 1
ATOM 2779 C C . LEU A 1 348 ? 6.020 26.974 -20.005 1.00 33.22 348 LEU A C 1
ATOM 2781 O O . LEU A 1 348 ? 5.731 27.895 -19.246 1.00 33.22 348 LEU A O 1
ATOM 2785 N N . ALA A 1 349 ? 5.143 26.493 -20.890 1.00 34.00 349 ALA A N 1
ATOM 2786 C CA . ALA A 1 349 ? 3.789 27.031 -21.052 1.00 34.00 349 ALA A CA 1
ATOM 2787 C C . ALA A 1 349 ? 2.780 26.509 -20.007 1.00 34.00 349 ALA A C 1
ATOM 2789 O O . ALA A 1 349 ? 1.763 27.156 -19.765 1.00 34.00 349 ALA A O 1
ATOM 2790 N N . ALA A 1 350 ? 3.053 25.360 -19.376 1.00 34.62 350 ALA A N 1
ATOM 2791 C CA . ALA A 1 350 ? 2.151 24.706 -18.420 1.00 34.62 350 ALA A CA 1
ATOM 2792 C C . ALA A 1 350 ? 2.142 25.326 -17.004 1.00 34.62 350 ALA A C 1
ATOM 2794 O O . ALA A 1 350 ? 1.334 24.923 -16.168 1.00 34.62 350 ALA A O 1
ATOM 2795 N N . PHE A 1 351 ? 2.997 26.317 -16.732 1.00 34.59 351 PHE A N 1
ATOM 2796 C CA . PHE A 1 351 ? 3.055 27.025 -15.452 1.00 34.59 351 PHE A CA 1
ATOM 2797 C C . PHE A 1 351 ? 2.839 28.532 -15.661 1.00 34.59 351 PHE A C 1
ATOM 2799 O O . PHE A 1 351 ? 3.797 29.241 -15.978 1.00 34.59 351 PHE A O 1
ATOM 2806 N N . PRO A 1 352 ? 1.630 29.088 -15.447 1.00 33.94 352 PRO A N 1
ATOM 2807 C CA . PRO A 1 352 ? 1.545 30.504 -15.128 1.00 33.94 352 PRO A CA 1
ATOM 2808 C C . PRO A 1 352 ? 2.288 30.702 -13.803 1.00 33.94 352 PRO A C 1
ATOM 2810 O O . PRO A 1 352 ? 1.922 30.114 -12.785 1.00 33.94 352 PRO A O 1
ATOM 2813 N N . V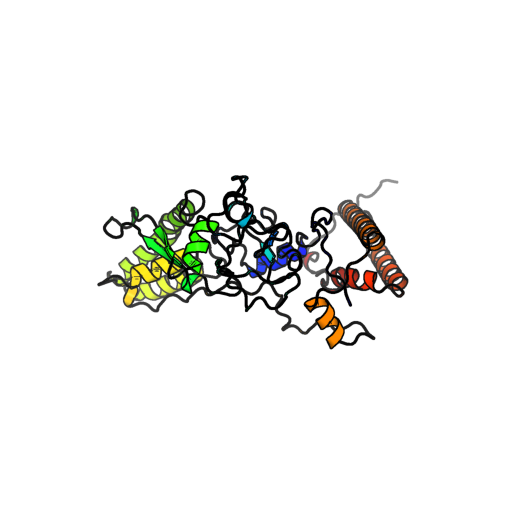AL A 1 353 ? 3.359 31.497 -13.816 1.00 35.84 353 VAL A N 1
ATOM 2814 C CA . VAL A 1 353 ? 3.961 31.994 -12.577 1.00 35.84 353 VAL A CA 1
ATOM 2815 C C . VAL A 1 353 ? 2.870 32.792 -11.877 1.00 35.84 353 VAL A C 1
ATOM 2817 O O . VAL A 1 353 ? 2.495 33.873 -12.331 1.00 35.84 353 VAL A O 1
ATOM 2820 N N . ASP A 1 354 ? 2.320 32.240 -10.801 1.00 34.28 354 ASP A N 1
ATOM 2821 C CA . ASP A 1 354 ? 1.449 32.998 -9.923 1.00 34.28 354 ASP A CA 1
ATOM 2822 C C . ASP A 1 354 ? 2.310 34.100 -9.297 1.00 34.28 354 ASP A C 1
ATOM 2824 O O . ASP A 1 354 ? 3.104 33.859 -8.402 1.00 34.28 354 ASP A O 1
ATOM 2828 N N . VAL A 1 355 ? 2.241 35.320 -9.819 1.00 34.09 355 VAL A N 1
ATOM 2829 C CA . VAL A 1 355 ? 2.989 36.463 -9.273 1.00 34.09 355 VAL A CA 1
ATOM 2830 C C . VAL A 1 355 ? 2.411 36.938 -7.933 1.00 34.09 355 VAL A C 1
ATOM 2832 O O . VAL A 1 355 ? 3.036 37.753 -7.253 1.00 34.09 355 VAL A O 1
ATOM 2835 N N . SER A 1 356 ? 1.259 36.409 -7.496 1.00 34.72 356 SER A N 1
ATOM 2836 C CA . SER A 1 356 ? 0.648 36.772 -6.211 1.00 34.72 356 SER A CA 1
ATOM 2837 C C . SER A 1 356 ? 1.404 36.221 -4.996 1.00 34.72 356 SER A C 1
ATOM 2839 O O . SER A 1 356 ? 1.350 36.828 -3.930 1.00 34.72 356 SER A O 1
ATOM 2841 N N . ILE A 1 357 ? 2.223 35.171 -5.147 1.00 33.72 357 ILE A N 1
ATOM 2842 C CA . ILE A 1 357 ? 3.137 34.706 -4.079 1.00 33.72 357 ILE A CA 1
ATOM 2843 C C . ILE A 1 357 ? 4.238 35.727 -3.740 1.00 33.72 357 ILE A C 1
ATOM 2845 O O . ILE A 1 357 ? 4.876 35.604 -2.695 1.00 33.72 357 ILE A O 1
ATOM 2849 N N . PHE A 1 358 ? 4.419 36.773 -4.555 1.00 35.88 358 PHE A N 1
ATOM 2850 C CA . PHE A 1 358 ? 5.345 37.879 -4.286 1.00 35.88 358 PHE A CA 1
ATOM 2851 C C . PHE A 1 358 ? 4.658 39.156 -3.773 1.00 35.88 358 PHE A C 1
ATOM 2853 O O . PHE A 1 358 ? 5.348 40.113 -3.421 1.00 35.88 358 PHE A O 1
ATOM 2860 N N . SER A 1 359 ? 3.323 39.194 -3.641 1.00 35.41 359 SER A N 1
ATOM 2861 C CA . SER A 1 359 ? 2.572 40.412 -3.274 1.00 35.41 359 SER A CA 1
ATOM 2862 C C . SER A 1 359 ? 2.698 40.841 -1.800 1.00 35.41 359 SER A C 1
ATOM 2864 O O . SER A 1 359 ? 1.909 41.652 -1.321 1.00 35.41 359 SER A O 1
ATOM 2866 N N . GLY A 1 360 ? 3.670 40.298 -1.066 1.00 33.62 360 GLY A N 1
ATOM 2867 C CA . GLY A 1 360 ? 3.974 40.656 0.323 1.00 33.62 360 GLY A CA 1
ATOM 2868 C C . GLY A 1 360 ? 5.441 41.003 0.577 1.00 33.62 360 GLY A C 1
ATOM 2869 O O . GLY A 1 360 ? 5.810 41.229 1.727 1.00 33.62 360 GLY A O 1
ATOM 2870 N N . TRP A 1 361 ? 6.285 41.026 -0.457 1.00 29.05 361 TRP A N 1
ATOM 2871 C CA . TRP A 1 361 ? 7.701 41.359 -0.316 1.00 29.05 361 TRP A CA 1
ATOM 2872 C C . TRP A 1 361 ? 7.942 42.825 -0.672 1.00 29.05 361 TRP A C 1
ATOM 2874 O O . TRP A 1 361 ? 8.022 43.196 -1.841 1.00 29.05 361 TRP A O 1
ATOM 2884 N N . SER A 1 362 ? 8.074 43.667 0.350 1.00 34.38 362 SER A N 1
ATOM 2885 C CA . SER A 1 362 ? 8.648 45.003 0.191 1.00 34.38 362 SER A CA 1
ATOM 2886 C C . SER A 1 362 ? 10.158 44.864 0.002 1.00 34.38 362 SER A C 1
ATOM 2888 O O . SER A 1 362 ? 10.834 44.279 0.850 1.00 34.38 362 SER A O 1
ATOM 2890 N N . LEU A 1 363 ? 10.693 45.401 -1.097 1.00 33.31 363 LEU A N 1
ATOM 2891 C CA . LEU A 1 363 ? 12.139 45.558 -1.269 1.00 33.31 363 LEU A CA 1
ATOM 2892 C C . LEU A 1 363 ? 12.696 46.426 -0.121 1.00 33.31 363 LEU A C 1
ATOM 2894 O O . LEU A 1 363 ? 12.070 47.433 0.215 1.00 33.31 363 LEU A O 1
ATOM 2898 N N . PRO A 1 364 ? 13.845 46.079 0.485 1.00 33.69 364 PRO A N 1
ATOM 2899 C CA . PRO A 1 364 ? 14.536 47.003 1.375 1.00 33.69 364 PRO A CA 1
ATOM 2900 C C . PRO A 1 364 ? 15.037 48.206 0.565 1.00 33.69 364 PRO A C 1
ATOM 2902 O O . PRO A 1 364 ? 15.510 48.039 -0.562 1.00 33.69 364 PRO A O 1
ATOM 2905 N N . ASP A 1 365 ? 14.917 49.408 1.137 1.00 36.91 365 ASP A N 1
ATOM 2906 C CA . ASP A 1 365 ? 1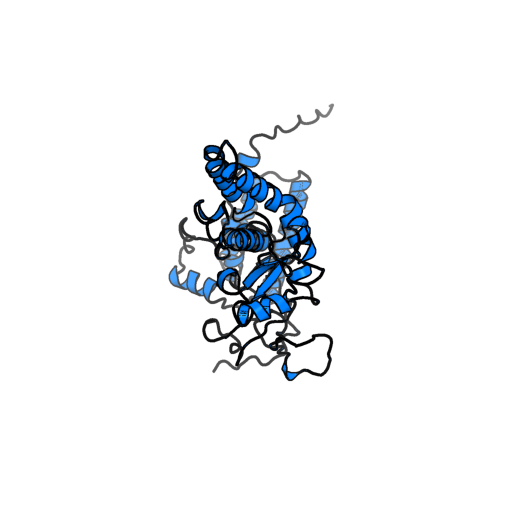5.328 50.654 0.487 1.00 36.91 365 ASP A CA 1
ATOM 2907 C C . ASP A 1 365 ? 16.775 50.565 -0.017 1.00 36.91 365 ASP A C 1
ATOM 2909 O O . ASP A 1 365 ? 17.686 50.125 0.693 1.00 36.91 365 ASP A O 1
ATOM 2913 N N . ALA A 1 366 ? 16.979 50.985 -1.267 1.00 35.44 366 ALA A N 1
ATOM 2914 C CA . ALA A 1 366 ? 18.289 50.979 -1.897 1.00 35.44 366 ALA A CA 1
ATOM 2915 C C . ALA A 1 366 ? 19.276 51.853 -1.096 1.00 35.44 366 ALA A C 1
ATOM 2917 O O . ALA A 1 366 ? 18.918 52.962 -0.686 1.00 35.44 366 ALA A O 1
ATOM 2918 N N . PRO A 1 367 ? 20.529 51.408 -0.888 1.00 34.62 367 PRO A N 1
ATOM 2919 C CA . PRO A 1 367 ? 21.513 52.208 -0.178 1.00 34.62 367 PRO A CA 1
ATOM 2920 C C . PRO A 1 367 ? 21.828 53.472 -0.984 1.00 34.62 367 PRO A C 1
ATOM 2922 O O . PRO A 1 367 ? 22.325 53.409 -2.111 1.00 34.62 367 PRO A O 1
ATOM 2925 N N . THR A 1 368 ? 21.554 54.633 -0.389 1.00 41.50 368 THR A N 1
ATOM 2926 C CA . THR A 1 368 ? 21.981 55.932 -0.911 1.00 41.50 368 THR A CA 1
ATOM 2927 C C . THR A 1 368 ? 23.501 55.959 -0.997 1.00 41.50 368 THR A C 1
ATOM 2929 O O . THR A 1 368 ? 24.192 55.893 0.021 1.00 41.50 368 THR A O 1
ATOM 2932 N N . THR A 1 369 ? 24.026 56.050 -2.213 1.00 34.34 369 THR A N 1
ATOM 2933 C CA . THR A 1 369 ? 25.452 56.261 -2.455 1.00 34.34 369 THR A CA 1
ATOM 2934 C C . THR A 1 369 ? 25.783 57.727 -2.142 1.00 34.34 369 THR A C 1
ATOM 2936 O O . THR A 1 369 ? 25.084 58.610 -2.647 1.00 34.34 369 THR A O 1
ATOM 2939 N N . PRO A 1 370 ? 26.788 58.030 -1.299 1.00 44.00 370 PRO A N 1
ATOM 2940 C CA . PRO A 1 370 ? 27.236 59.402 -1.107 1.00 44.00 370 PRO A CA 1
ATOM 2941 C C . PRO A 1 370 ? 28.022 59.884 -2.333 1.00 44.00 370 PRO A C 1
ATOM 2943 O O . PRO A 1 370 ? 28.694 59.088 -2.991 1.00 44.00 370 PRO A O 1
ATOM 2946 N N . ALA A 1 371 ? 27.870 61.181 -2.617 1.00 47.84 371 ALA A N 1
ATOM 2947 C CA . ALA A 1 371 ? 28.405 61.901 -3.775 1.00 47.84 371 ALA A CA 1
ATOM 2948 C C . ALA A 1 371 ? 29.935 62.011 -3.810 1.00 47.84 371 ALA A C 1
ATOM 2950 O O . ALA A 1 371 ? 30.549 62.078 -2.718 1.00 47.84 371 ALA A O 1
#

pLDDT: mean 72.15, std 25.94, range [21.03, 98.44]

Secondary structure (DSSP, 8-state):
-PPP--S-GGG----STTSHHHHHHHHHHTTTB-TTT--B--GGGS-EEESS-SS-EE-STT--TT-TT-TTTEETTSSGGGTT-GGGEEE--HHHHSTTSSTTB--BSSPPPPTT----TT--B-S--TTTS-GGGTEEEEETTTTS-GGG--EEEEESSHHHHHHHHHTTTTSTTTHHHHHHHIIIIIHHHHHHHHHHHHSS-GGGHHHHHHHHHHHHSSTTSTTHHHHHHHHHHHHTSTT-GGGGSPPPPP--SPPPSS---TT-PPPPPTTS-HHHHHHHHHHT--PPPHHHHHHHHHHHHHHHHHHHHHTTT---HHHHHHHHHHHHHHGGG-HHHHHHHHHHHT----GGGGTT-PPPPPP----

Sequence (371 aa):
MIRPIHGPVKEFEFEGYGETAVRAALYAAQHRKCPFCERPFGEQENPVEHFRPKSYALLRLHADPKRRGDESSRDDDRYWWLAWSWENLTVACVTCNGSSHKGNLFPVAGEPLPVGERDLRPERALLIDPFRLDPLDHLRWRPLRADLPRDQWDWRPFHLDELGHATIRVFKLGDVDISPQVNEDLHNEFLPDVVRIENLLSGPTPGQALPAWQTLLTKKLRPGACYVGARWSALEFLRSQPGSPLAALPPPPRPGRHDSPVPDLAGGLPEAPPGLNPRVWWETLRDGALRPDEATLSAVRDQLRAFEEAHRLMALGGLLPDAVEARRVALIAEAQEDQALRECLVFLAAFPVDVSIFSGWSLPDAPTTPA

Radius of gyration: 26.0 Å; chains: 1; bounding box: 52×81×73 Å